Protein AF-A0A7S3PY61-F1 (afdb_monomer_lite)

Structure (mmCIF, N/CA/C/O backbone):
data_AF-A0A7S3PY61-F1
#
_entry.id   AF-A0A7S3PY61-F1
#
loop_
_atom_site.group_PDB
_atom_site.id
_atom_site.type_symbol
_atom_site.label_atom_id
_atom_site.label_alt_id
_atom_site.label_comp_id
_atom_site.label_asym_id
_atom_site.label_entity_id
_atom_site.label_seq_id
_atom_site.pdbx_PDB_ins_code
_atom_site.Cartn_x
_atom_site.Cartn_y
_atom_site.Cartn_z
_atom_site.occupancy
_atom_site.B_iso_or_equiv
_atom_site.auth_seq_id
_atom_site.auth_comp_id
_atom_site.auth_asym_id
_atom_site.auth_atom_id
_atom_site.pdbx_PDB_model_num
ATOM 1 N N . MET A 1 1 ? -20.018 -37.851 21.596 1.00 44.50 1 MET A N 1
ATOM 2 C CA . MET A 1 1 ? -18.734 -37.768 20.863 1.00 44.50 1 MET A CA 1
ATOM 3 C C . MET A 1 1 ? -18.974 -37.485 19.371 1.00 44.50 1 MET A C 1
ATOM 5 O O . MET A 1 1 ? -18.499 -38.230 18.530 1.00 44.50 1 MET A O 1
ATOM 9 N N . LEU A 1 2 ? -19.732 -36.435 19.025 1.00 38.06 2 LEU A N 1
ATOM 10 C CA . LEU A 1 2 ? -20.122 -36.118 17.632 1.00 38.06 2 LEU A CA 1
ATOM 11 C C . LEU A 1 2 ? -20.025 -34.603 17.333 1.00 38.06 2 LEU A C 1
ATOM 13 O O . LEU A 1 2 ? -20.754 -34.082 16.502 1.00 38.06 2 LEU A O 1
ATOM 17 N N . HIS A 1 3 ? -19.159 -33.865 18.039 1.00 41.91 3 HIS A N 1
ATOM 18 C CA . HIS A 1 3 ? -19.048 -32.399 17.907 1.00 41.91 3 HIS A CA 1
ATOM 19 C C . HIS A 1 3 ? -17.668 -31.882 17.470 1.00 41.91 3 HIS A C 1
ATOM 21 O O . HIS A 1 3 ? -17.487 -30.671 17.359 1.00 41.91 3 HIS A O 1
ATOM 27 N N . ASP A 1 4 ? -16.719 -32.771 17.163 1.00 41.72 4 ASP A N 1
ATOM 28 C CA . ASP A 1 4 ? -15.371 -32.376 16.718 1.00 41.72 4 ASP A CA 1
ATOM 29 C C . ASP A 1 4 ? -15.136 -32.542 15.208 1.00 41.72 4 ASP A C 1
ATOM 31 O O . ASP A 1 4 ? -14.215 -31.937 14.660 1.00 41.72 4 ASP A O 1
ATOM 35 N N . SER A 1 5 ? -15.986 -33.294 14.503 1.00 38.06 5 SER A N 1
ATOM 36 C CA . SER A 1 5 ? -15.871 -33.512 13.053 1.00 38.06 5 SER A CA 1
ATOM 37 C C . SER A 1 5 ? -16.263 -32.279 12.228 1.00 38.06 5 SER A C 1
ATOM 39 O O . SER A 1 5 ? -15.580 -31.959 11.255 1.00 38.06 5 SER A O 1
ATOM 41 N N . ASP A 1 6 ? -17.272 -31.520 12.665 1.00 37.47 6 ASP A N 1
ATOM 42 C CA . ASP A 1 6 ? -17.764 -30.351 11.918 1.00 37.47 6 ASP A CA 1
ATOM 43 C C . ASP A 1 6 ? -16.808 -29.149 12.034 1.00 37.47 6 ASP A C 1
ATOM 45 O O . ASP A 1 6 ? -16.573 -28.429 11.063 1.00 37.47 6 ASP A O 1
ATOM 49 N N . LYS A 1 7 ? -16.130 -28.993 13.182 1.00 39.94 7 LYS A N 1
ATOM 50 C CA . LYS A 1 7 ? -15.092 -27.961 13.381 1.00 39.94 7 LYS A CA 1
ATOM 51 C C . LYS A 1 7 ? -13.817 -28.220 12.572 1.00 39.94 7 LYS A C 1
ATOM 53 O O . LYS A 1 7 ? -13.090 -27.277 12.250 1.00 39.94 7 LYS A O 1
ATOM 58 N N . LEU A 1 8 ? -13.527 -29.480 12.241 1.00 34.31 8 LEU A N 1
ATOM 59 C CA . LEU A 1 8 ? -12.403 -29.855 11.379 1.00 34.31 8 LEU A CA 1
ATOM 60 C C . LEU A 1 8 ? -12.714 -29.603 9.898 1.00 34.31 8 LEU A C 1
ATOM 62 O O . LEU A 1 8 ? -11.843 -29.116 9.176 1.00 34.31 8 LEU A O 1
ATOM 66 N N . GLN A 1 9 ? -13.953 -29.833 9.459 1.00 33.47 9 GLN A N 1
ATOM 67 C CA . GLN A 1 9 ? -14.388 -29.512 8.095 1.00 33.47 9 GLN A CA 1
ATOM 68 C C . GLN A 1 9 ? -14.451 -27.999 7.840 1.00 33.47 9 GLN A C 1
ATOM 70 O O . GLN A 1 9 ? -13.983 -27.534 6.799 1.00 33.47 9 GLN A O 1
ATOM 75 N N . GLU A 1 10 ? -14.909 -27.214 8.818 1.00 32.97 10 GLU A N 1
ATOM 76 C CA . GLU A 1 10 ? -14.960 -25.749 8.721 1.00 32.97 10 GLU A CA 1
ATOM 77 C C . GLU A 1 10 ? -13.552 -25.110 8.737 1.00 32.97 10 GLU A C 1
ATOM 79 O O . GLU A 1 10 ? -13.280 -24.141 8.022 1.00 32.97 10 GLU A O 1
ATOM 84 N N . ARG A 1 11 ? -12.598 -25.709 9.473 1.00 34.38 11 ARG A N 1
ATOM 85 C CA . ARG A 1 11 ? -11.166 -25.362 9.378 1.00 34.38 11 ARG A CA 1
ATOM 86 C C . ARG A 1 11 ? -10.560 -25.757 8.032 1.00 34.38 11 ARG A C 1
ATOM 88 O O . ARG A 1 11 ? -9.740 -25.007 7.513 1.00 34.38 11 ARG A O 1
ATOM 95 N N . SER A 1 12 ? -10.978 -26.877 7.446 1.00 28.56 12 SER A N 1
ATOM 96 C CA . SER A 1 12 ? -10.498 -27.332 6.136 1.00 28.56 12 SER A CA 1
ATOM 97 C C . SER A 1 12 ? -10.991 -26.429 4.990 1.00 28.56 12 SER A C 1
ATOM 99 O O . SER A 1 12 ? -10.219 -26.101 4.092 1.00 28.56 12 SER A O 1
ATOM 101 N N . HIS A 1 13 ? -12.217 -25.897 5.073 1.00 28.06 13 HIS A N 1
ATOM 102 C CA . HIS A 1 13 ? -12.730 -24.904 4.113 1.00 28.06 13 HIS A CA 1
ATOM 103 C C . HIS A 1 13 ? -12.098 -23.510 4.284 1.00 28.06 13 HIS A C 1
ATOM 105 O O . HIS A 1 13 ? -11.834 -22.828 3.294 1.00 28.06 13 HIS A O 1
ATOM 111 N N . LYS A 1 14 ? -11.735 -23.105 5.511 1.00 30.03 14 LYS A N 1
ATOM 112 C CA . LYS A 1 14 ? -10.922 -21.890 5.742 1.00 30.03 14 LYS A CA 1
ATOM 113 C C . LYS A 1 14 ? -9.507 -21.973 5.160 1.00 30.03 14 LYS A C 1
ATOM 115 O O . LYS A 1 14 ? -8.891 -20.937 4.929 1.00 30.03 14 LYS A O 1
ATOM 120 N N . ILE A 1 15 ? -8.994 -23.180 4.920 1.00 31.66 15 ILE A N 1
ATOM 121 C CA . ILE A 1 15 ? -7.696 -23.404 4.270 1.00 31.66 15 ILE A CA 1
ATOM 122 C C . ILE A 1 15 ? -7.836 -23.383 2.737 1.00 31.66 15 ILE A C 1
ATOM 124 O O . ILE A 1 15 ? -6.895 -22.991 2.055 1.00 31.66 15 ILE A O 1
ATOM 128 N N . GLN A 1 16 ? -9.015 -23.682 2.182 1.00 26.03 16 GLN A N 1
ATOM 129 C CA . GLN A 1 16 ? -9.246 -23.641 0.731 1.00 26.03 16 GLN A CA 1
ATOM 130 C C . GLN A 1 16 ? -9.430 -22.226 0.158 1.00 26.03 16 GLN A C 1
ATOM 132 O O . GLN A 1 16 ? -9.105 -22.006 -1.002 1.00 26.03 16 GLN A O 1
ATOM 137 N N . LEU A 1 17 ? -9.841 -21.228 0.952 1.00 29.30 17 LEU A N 1
ATOM 138 C CA . LEU A 1 17 ? -9.803 -19.822 0.502 1.00 29.30 17 LEU A CA 1
ATOM 139 C C . LEU A 1 17 ? -8.422 -19.158 0.646 1.00 29.30 17 LEU A C 1
ATOM 141 O O . LEU A 1 17 ? -8.194 -18.102 0.063 1.00 29.30 17 LEU A O 1
ATOM 145 N N . LYS A 1 18 ? -7.474 -19.788 1.355 1.00 29.31 18 LYS A N 1
ATOM 146 C CA . LYS A 1 18 ? -6.068 -19.345 1.412 1.00 29.31 18 LYS A CA 1
ATOM 147 C C . LYS A 1 18 ? -5.257 -19.732 0.167 1.00 29.31 18 LYS A C 1
ATOM 149 O O . LYS A 1 18 ? -4.079 -19.408 0.087 1.00 29.31 18 LYS A O 1
ATOM 154 N N . GLN A 1 19 ? -5.857 -20.419 -0.806 1.00 32.03 19 GLN A N 1
ATOM 155 C CA . GLN A 1 19 ? -5.123 -21.070 -1.896 1.00 32.03 19 GLN A CA 1
ATOM 156 C C . GLN A 1 19 ? -4.744 -20.175 -3.090 1.00 32.03 19 GLN A C 1
ATOM 158 O O . GLN A 1 19 ? -4.171 -20.688 -4.045 1.00 32.03 19 GLN A O 1
ATOM 163 N N . PHE A 1 20 ? -5.004 -18.863 -3.056 1.00 35.22 20 PHE A N 1
ATOM 164 C CA . PHE A 1 20 ? -4.685 -17.972 -4.188 1.00 35.22 20 PHE A CA 1
ATOM 165 C C . PHE A 1 20 ? -3.661 -16.867 -3.906 1.00 35.22 20 PHE A C 1
ATOM 167 O O . PHE A 1 20 ? -3.313 -16.131 -4.829 1.00 35.22 20 PHE A O 1
ATOM 174 N N . ILE A 1 21 ? -3.141 -16.771 -2.679 1.00 37.09 21 ILE A N 1
ATOM 175 C CA . ILE A 1 21 ? -2.046 -15.856 -2.336 1.00 37.09 21 ILE A CA 1
ATOM 176 C C . ILE A 1 21 ? -0.911 -16.710 -1.772 1.00 37.09 21 ILE A C 1
ATOM 178 O O . ILE A 1 21 ? -0.965 -17.159 -0.628 1.00 37.09 21 ILE A O 1
ATOM 182 N N . SER A 1 22 ? 0.091 -16.986 -2.606 1.00 37.19 22 SER A N 1
ATOM 183 C CA . SER A 1 22 ? 1.350 -17.570 -2.147 1.00 37.19 22 SER A CA 1
ATOM 184 C C . SER A 1 22 ? 2.269 -16.433 -1.720 1.00 37.19 22 SER A C 1
ATOM 186 O O . SER A 1 22 ? 2.552 -15.533 -2.510 1.00 37.19 22 SER A O 1
ATOM 188 N N . TYR A 1 23 ? 2.731 -16.478 -0.472 1.00 41.25 23 TYR A N 1
ATOM 189 C CA . TYR A 1 23 ? 3.856 -15.668 -0.024 1.00 41.25 23 TYR A CA 1
ATOM 190 C C . TYR A 1 23 ? 5.126 -16.480 -0.264 1.00 41.25 23 TYR A C 1
ATOM 192 O O . TYR A 1 23 ? 5.394 -17.466 0.424 1.00 41.25 23 TYR A O 1
ATOM 200 N N . SER A 1 24 ? 5.887 -16.081 -1.275 1.00 41.44 24 SER A N 1
ATOM 201 C CA . SER A 1 24 ? 7.140 -16.732 -1.643 1.00 41.44 24 SER A CA 1
ATOM 202 C C . SER A 1 24 ? 8.291 -15.981 -0.981 1.00 41.44 24 SER A C 1
ATOM 204 O O . SER A 1 24 ? 8.691 -14.912 -1.436 1.00 41.44 24 SER A O 1
ATOM 206 N N . PHE A 1 25 ? 8.822 -16.522 0.117 1.00 40.09 25 PHE A N 1
ATOM 207 C CA . PHE A 1 25 ? 10.021 -15.982 0.762 1.00 40.09 25 PHE A CA 1
ATOM 208 C C . PHE A 1 25 ? 11.251 -16.456 -0.015 1.00 40.09 25 PHE A C 1
ATOM 210 O O . PHE A 1 25 ? 11.581 -17.644 -0.018 1.00 40.09 25 PHE A O 1
ATOM 217 N N . GLY A 1 26 ? 11.905 -15.537 -0.724 1.00 31.72 26 GLY A N 1
ATOM 218 C CA . GLY A 1 26 ? 13.097 -15.837 -1.508 1.00 31.72 26 GLY A CA 1
ATOM 219 C C . GLY A 1 26 ? 14.266 -16.262 -0.619 1.00 31.72 26 GLY A C 1
ATOM 220 O O . GLY A 1 26 ? 14.939 -15.426 -0.034 1.00 31.72 26 GLY A O 1
ATOM 221 N N . LEU A 1 27 ? 14.542 -17.564 -0.554 1.00 31.11 27 LEU A N 1
ATOM 222 C CA . LEU A 1 27 ? 15.862 -18.093 -0.212 1.00 31.11 27 LEU A CA 1
ATOM 223 C C . LEU A 1 27 ? 16.425 -18.750 -1.471 1.00 31.11 27 LEU A C 1
ATOM 225 O O . LEU A 1 27 ? 16.213 -19.940 -1.710 1.00 31.11 27 LEU A O 1
ATOM 229 N N . GLN A 1 28 ? 17.142 -17.987 -2.298 1.00 30.98 28 GLN A N 1
ATOM 230 C CA . GLN A 1 28 ? 18.013 -18.600 -3.296 1.00 30.98 28 GLN A CA 1
ATOM 231 C C . GLN A 1 28 ? 19.236 -19.174 -2.571 1.00 30.98 28 GLN A C 1
ATOM 233 O O . GLN A 1 28 ? 20.139 -18.451 -2.162 1.00 30.98 28 GLN A O 1
ATOM 238 N N . LYS A 1 29 ? 19.248 -20.497 -2.377 1.00 33.06 29 LYS A N 1
ATOM 239 C CA . LYS A 1 29 ? 20.472 -21.239 -2.065 1.00 33.06 29 LYS A CA 1
ATOM 240 C C . LYS A 1 29 ? 21.308 -21.331 -3.339 1.00 33.06 29 LYS A C 1
ATOM 242 O O . LYS A 1 29 ? 21.052 -22.199 -4.171 1.00 33.06 29 LYS A O 1
ATOM 247 N N . GLU A 1 30 ? 22.318 -20.482 -3.476 1.00 31.48 30 GLU A N 1
ATOM 248 C CA . GLU A 1 30 ? 23.457 -20.812 -4.331 1.00 31.48 30 GLU A CA 1
ATOM 249 C C . GLU A 1 30 ? 24.325 -21.846 -3.600 1.00 31.48 30 GLU A C 1
ATOM 251 O O . GLU A 1 30 ? 24.910 -21.584 -2.550 1.00 31.48 30 GLU A O 1
ATOM 256 N N . ASN A 1 31 ? 24.351 -23.067 -4.134 1.00 30.56 31 ASN A N 1
ATOM 257 C CA . ASN A 1 31 ? 25.310 -24.094 -3.750 1.00 30.56 31 ASN A CA 1
ATOM 258 C C . ASN A 1 31 ? 26.662 -23.763 -4.388 1.00 30.56 31 ASN A C 1
ATOM 260 O O . ASN A 1 31 ? 26.834 -24.052 -5.568 1.00 30.56 31 ASN A O 1
ATOM 264 N N . THR A 1 32 ? 27.628 -23.280 -3.603 1.00 32.44 32 THR A N 1
ATOM 265 C CA . THR A 1 32 ? 29.037 -23.652 -3.815 1.00 32.44 32 THR A CA 1
ATOM 266 C C . THR A 1 32 ? 29.877 -23.480 -2.545 1.00 32.44 32 THR A C 1
ATOM 268 O O . THR A 1 32 ? 29.953 -22.401 -1.973 1.00 32.44 32 THR A O 1
ATOM 271 N N . ASP A 1 33 ? 30.503 -24.596 -2.174 1.00 29.75 33 ASP A N 1
ATOM 272 C CA . ASP A 1 33 ? 31.695 -24.809 -1.353 1.00 29.75 33 ASP A CA 1
ATOM 273 C C . ASP A 1 33 ? 31.737 -24.520 0.159 1.00 29.75 33 ASP A C 1
ATOM 275 O O . ASP A 1 33 ? 31.484 -23.442 0.689 1.00 29.75 33 ASP A O 1
ATOM 279 N N . MET A 1 34 ? 32.149 -25.587 0.854 1.00 40.03 34 MET A N 1
ATOM 280 C CA . MET A 1 34 ? 32.400 -25.697 2.283 1.00 40.03 34 MET A CA 1
ATOM 281 C C . MET A 1 34 ? 33.454 -24.699 2.765 1.00 40.03 34 MET A C 1
ATOM 283 O O . MET A 1 34 ? 34.643 -24.910 2.555 1.00 40.03 34 MET A O 1
ATOM 287 N N . THR A 1 35 ? 33.040 -23.716 3.562 1.00 34.03 35 THR A N 1
ATOM 288 C CA . THR A 1 35 ? 33.809 -23.262 4.729 1.00 34.03 35 THR A CA 1
ATOM 289 C C . THR A 1 35 ? 32.852 -22.795 5.823 1.00 34.03 35 THR A C 1
ATOM 291 O O . THR A 1 35 ? 31.879 -22.090 5.572 1.00 34.03 35 THR A O 1
ATOM 294 N N . ASN A 1 36 ? 33.115 -23.244 7.052 1.00 42.75 36 ASN A N 1
ATOM 295 C CA . ASN A 1 36 ? 32.415 -22.835 8.264 1.00 42.75 36 ASN A CA 1
ATOM 296 C C . ASN A 1 36 ? 32.469 -21.311 8.423 1.00 42.75 36 ASN A C 1
ATOM 298 O O . ASN A 1 36 ? 33.476 -20.760 8.861 1.00 42.75 36 ASN A O 1
ATOM 302 N N . SER A 1 37 ? 31.354 -20.654 8.141 1.00 32.94 37 SER A N 1
ATOM 303 C CA . SER A 1 37 ? 31.020 -19.351 8.693 1.00 32.94 37 SER A CA 1
ATOM 304 C C . SER A 1 37 ? 29.600 -19.457 9.221 1.00 32.94 37 SER A C 1
ATOM 306 O O . SER A 1 37 ? 28.733 -20.060 8.591 1.00 32.94 37 SER A O 1
ATOM 308 N N . SER A 1 38 ? 29.376 -18.947 10.426 1.00 36.72 38 SER A N 1
ATOM 309 C CA . SER A 1 38 ? 28.060 -18.844 11.041 1.00 36.72 38 SER A CA 1
ATOM 310 C C . SER A 1 38 ? 27.119 -18.084 10.102 1.00 36.72 38 SER A C 1
ATOM 312 O O . SER A 1 38 ? 27.111 -16.852 10.098 1.00 36.72 38 SER A O 1
ATOM 314 N N . ASN A 1 39 ? 26.345 -18.817 9.300 1.00 35.84 39 ASN A N 1
ATOM 315 C CA . ASN A 1 39 ? 25.305 -18.263 8.446 1.00 35.84 39 ASN A CA 1
ATOM 316 C C . ASN A 1 39 ? 24.210 -17.686 9.347 1.00 35.84 39 ASN A C 1
ATOM 318 O O . ASN A 1 39 ? 23.250 -18.368 9.701 1.00 35.84 39 ASN A O 1
ATOM 322 N N . LYS A 1 40 ? 24.358 -16.414 9.732 1.00 38.84 40 LYS A N 1
ATOM 323 C CA . LYS A 1 40 ? 23.204 -15.575 10.044 1.00 38.84 40 LYS A CA 1
ATOM 324 C C . LYS A 1 40 ? 22.344 -15.591 8.786 1.00 38.84 40 LYS A C 1
ATOM 326 O O . LYS A 1 40 ? 22.743 -15.024 7.774 1.00 38.84 40 LYS A O 1
ATOM 331 N N . SER A 1 41 ? 21.213 -16.289 8.830 1.00 43.44 41 SER A N 1
ATOM 332 C CA . SER A 1 41 ? 20.184 -16.147 7.807 1.00 43.44 41 SER A CA 1
ATOM 333 C C . SER A 1 41 ? 19.832 -14.665 7.734 1.00 43.44 41 SER A C 1
ATOM 335 O O . SER A 1 41 ? 19.329 -14.110 8.712 1.00 43.44 41 SER A O 1
ATOM 337 N N . VAL A 1 42 ? 20.172 -14.012 6.625 1.00 55.88 42 VAL A N 1
ATOM 338 C CA . VAL A 1 42 ? 19.708 -12.653 6.355 1.00 55.88 42 VAL A CA 1
ATOM 339 C C . VAL A 1 42 ? 18.197 -12.766 6.202 1.00 55.88 42 VAL A C 1
ATOM 341 O O . VAL A 1 42 ? 17.710 -13.469 5.318 1.00 55.88 42 VAL A O 1
ATOM 344 N N . GLU A 1 43 ? 17.464 -12.195 7.151 1.00 61.25 43 GLU A N 1
ATOM 345 C CA . GLU A 1 43 ? 16.007 -12.185 7.096 1.00 61.25 43 GLU A CA 1
ATOM 346 C C . GLU A 1 43 ? 15.568 -11.255 5.962 1.00 61.25 43 GLU A C 1
ATOM 348 O O . GLU A 1 43 ? 16.126 -10.166 5.833 1.00 61.25 43 GLU A O 1
ATOM 353 N N . PRO A 1 44 ? 14.598 -11.668 5.136 1.00 69.50 44 PRO A N 1
ATOM 354 C CA . PRO A 1 44 ? 14.148 -10.860 4.013 1.00 69.50 44 PRO A CA 1
ATOM 355 C C . PRO A 1 44 ? 13.469 -9.568 4.493 1.00 69.50 44 PRO A C 1
ATOM 357 O O . PRO A 1 44 ? 12.740 -9.563 5.488 1.00 69.50 44 PRO A O 1
ATOM 360 N N . GLU A 1 45 ? 13.690 -8.482 3.753 1.00 85.19 45 GLU A N 1
ATOM 361 C CA . GLU A 1 45 ? 13.168 -7.132 4.044 1.00 85.19 45 GLU A CA 1
ATOM 362 C C . GLU A 1 45 ? 11.979 -6.754 3.137 1.00 85.19 45 GLU A C 1
ATOM 364 O O . GLU A 1 45 ? 11.273 -5.776 3.374 1.00 85.19 45 GLU A O 1
ATOM 369 N N . ILE A 1 46 ? 11.730 -7.544 2.087 1.00 90.12 46 ILE A N 1
ATOM 370 C CA . ILE A 1 46 ? 10.734 -7.251 1.053 1.00 90.12 46 ILE A CA 1
ATOM 371 C C . ILE A 1 46 ? 9.736 -8.400 0.969 1.00 90.12 46 ILE A C 1
ATOM 373 O O . ILE A 1 46 ? 10.082 -9.531 0.619 1.00 90.12 46 ILE A O 1
ATOM 377 N N . ALA A 1 47 ? 8.473 -8.101 1.257 1.00 90.62 47 ALA A N 1
ATOM 378 C CA . ALA A 1 47 ? 7.378 -9.026 1.037 1.00 90.62 47 ALA A CA 1
ATOM 379 C C . ALA A 1 47 ? 7.074 -9.131 -0.462 1.00 90.62 47 ALA A C 1
ATOM 381 O O . ALA A 1 47 ? 6.975 -8.138 -1.182 1.00 90.62 47 ALA A O 1
ATOM 382 N N . VAL A 1 48 ? 6.907 -10.364 -0.926 1.00 91.69 48 VAL A N 1
ATOM 383 C CA . VAL A 1 48 ? 6.595 -10.686 -2.314 1.00 91.69 48 VAL A CA 1
ATOM 384 C C . VAL A 1 48 ? 5.191 -11.266 -2.375 1.00 91.69 48 VAL A C 1
ATOM 386 O O . VAL A 1 48 ? 4.910 -12.286 -1.745 1.00 91.69 48 VAL A O 1
ATOM 389 N N . ILE A 1 49 ? 4.330 -10.625 -3.160 1.00 91.25 49 ILE A N 1
ATOM 390 C CA . ILE A 1 49 ? 2.976 -11.089 -3.442 1.00 91.25 49 ILE A CA 1
ATOM 391 C C . ILE A 1 49 ? 2.935 -11.580 -4.888 1.00 91.25 49 ILE A C 1
ATOM 393 O O . ILE A 1 49 ? 3.202 -10.828 -5.832 1.00 91.25 49 ILE A O 1
ATOM 397 N N . GLU A 1 50 ? 2.606 -12.860 -5.039 1.00 89.50 50 GLU A N 1
ATOM 398 C CA . GLU A 1 50 ? 2.425 -13.536 -6.321 1.00 89.50 50 GLU A CA 1
ATOM 399 C C . GLU A 1 50 ? 0.942 -13.815 -6.561 1.00 89.50 50 GLU A C 1
ATOM 401 O O . GLU A 1 50 ? 0.189 -14.139 -5.638 1.00 89.50 50 GLU A O 1
ATOM 406 N N . PHE A 1 51 ? 0.516 -13.691 -7.817 1.00 86.00 51 PHE A N 1
ATOM 407 C CA . PHE A 1 51 ? -0.896 -13.731 -8.178 1.00 86.00 51 PHE A CA 1
ATOM 408 C C . PHE A 1 51 ? -1.201 -14.944 -9.047 1.00 86.00 51 PHE A C 1
ATOM 410 O O . PHE A 1 51 ? -0.709 -15.054 -10.166 1.00 86.00 51 PHE A O 1
ATOM 417 N N . GLY A 1 52 ? -2.076 -15.833 -8.570 1.00 83.25 52 GLY A N 1
ATOM 418 C CA . GLY A 1 52 ? -2.444 -17.036 -9.325 1.00 83.25 52 GLY A CA 1
ATOM 419 C C . GLY A 1 52 ? -3.111 -16.739 -10.676 1.00 83.25 52 GLY A C 1
ATOM 420 O O . GLY A 1 52 ? -2.814 -17.401 -11.664 1.00 83.25 52 GLY A O 1
ATOM 421 N N . LEU A 1 53 ? -3.983 -15.723 -10.738 1.00 81.69 53 LEU A N 1
ATOM 422 C CA . LEU A 1 53 ? -4.683 -15.324 -11.972 1.00 81.69 53 LEU A CA 1
ATOM 423 C C . LEU A 1 53 ? -3.839 -14.436 -12.897 1.00 81.69 53 LEU A C 1
ATOM 425 O O . LEU A 1 53 ? -4.131 -14.331 -14.084 1.00 81.69 53 LEU A O 1
ATOM 429 N N . PHE A 1 54 ? -2.794 -13.811 -12.359 1.00 84.81 54 PHE A N 1
ATOM 430 C CA . PHE A 1 54 ? -1.914 -12.891 -13.073 1.00 84.81 54 PHE A CA 1
ATOM 431 C C . PHE A 1 54 ? -0.462 -13.318 -12.849 1.00 84.81 54 PHE A C 1
ATOM 433 O O . PHE A 1 54 ? 0.341 -12.567 -12.309 1.00 84.81 54 PHE A O 1
ATOM 440 N N . SER A 1 55 ? -0.123 -14.547 -13.244 1.00 83.50 55 SER A N 1
ATOM 441 C CA . SER A 1 55 ? 1.157 -15.190 -12.903 1.00 83.50 55 SER A CA 1
ATOM 442 C C . SER A 1 55 ? 2.397 -14.489 -13.466 1.00 83.50 55 SER A C 1
ATOM 444 O O . SER A 1 55 ? 3.507 -14.733 -13.004 1.00 83.50 55 SER A O 1
ATOM 446 N N . SER A 1 56 ? 2.231 -13.628 -14.474 1.00 83.81 56 SER A N 1
ATOM 447 C CA . SER A 1 56 ? 3.301 -12.781 -15.009 1.00 83.81 56 SER A CA 1
ATOM 448 C C . SER A 1 56 ? 3.541 -11.516 -14.182 1.00 83.81 56 SER A C 1
ATOM 450 O O . SER A 1 56 ? 4.450 -10.756 -14.503 1.00 83.81 56 SER A O 1
ATOM 452 N N . LYS A 1 57 ? 2.693 -11.244 -13.185 1.00 85.62 57 LYS A N 1
ATOM 453 C CA . LYS A 1 57 ? 2.755 -10.064 -12.330 1.00 85.62 57 LYS A CA 1
ATOM 454 C C . LYS A 1 57 ? 3.290 -10.440 -10.962 1.00 85.62 57 LYS A C 1
ATOM 456 O O . LYS A 1 57 ? 2.947 -11.476 -10.394 1.00 85.62 57 LYS A O 1
ATOM 461 N N . LYS A 1 58 ? 4.108 -9.547 -10.418 1.00 90.38 58 LYS A N 1
ATOM 462 C CA . LYS A 1 58 ? 4.664 -9.660 -9.072 1.00 90.38 58 LYS A CA 1
ATOM 463 C C . LYS A 1 58 ? 4.597 -8.301 -8.400 1.00 90.38 58 LYS A C 1
ATOM 465 O O . LYS A 1 58 ? 4.922 -7.294 -9.029 1.00 90.38 58 LYS A O 1
ATOM 470 N N . LEU A 1 59 ? 4.196 -8.285 -7.134 1.00 93.50 59 LEU A N 1
ATOM 471 C CA . LEU A 1 59 ? 4.200 -7.086 -6.306 1.00 93.50 59 LEU A CA 1
ATOM 472 C C . LEU A 1 59 ? 5.221 -7.250 -5.179 1.00 93.50 59 LEU A C 1
ATOM 474 O O . LEU A 1 59 ? 5.133 -8.179 -4.379 1.00 93.50 59 LEU A O 1
ATOM 478 N N . LEU A 1 60 ? 6.189 -6.340 -5.135 1.00 93.62 60 LEU A N 1
ATOM 479 C CA . LEU A 1 60 ? 7.120 -6.170 -4.026 1.00 93.62 60 LEU A CA 1
ATOM 480 C C . LEU A 1 60 ? 6.555 -5.110 -3.078 1.00 93.62 60 LEU A C 1
ATOM 482 O O . LEU A 1 60 ? 6.117 -4.044 -3.522 1.00 93.62 60 LEU A O 1
ATOM 486 N N . VAL A 1 61 ? 6.565 -5.417 -1.784 1.00 94.94 61 VAL A N 1
ATOM 487 C CA . VAL A 1 61 ? 6.077 -4.553 -0.708 1.00 94.94 61 VAL A CA 1
ATOM 488 C C . VAL A 1 61 ? 7.151 -4.446 0.364 1.00 94.94 61 VAL A C 1
ATOM 490 O O . VAL A 1 61 ? 7.627 -5.460 0.869 1.00 94.94 61 VAL A O 1
ATOM 493 N N . SER A 1 62 ? 7.503 -3.227 0.748 1.00 94.56 62 SER A N 1
ATOM 494 C CA . SER A 1 62 ? 8.417 -2.947 1.860 1.00 94.56 62 SER A CA 1
ATOM 495 C C . SER A 1 62 ? 7.826 -1.899 2.794 1.00 94.56 62 SER A C 1
ATOM 497 O O . SER A 1 62 ? 7.021 -1.059 2.383 1.00 94.56 62 SER A O 1
ATOM 499 N N . LEU A 1 63 ? 8.189 -1.993 4.074 1.00 93.56 63 LEU A N 1
ATOM 500 C CA . LEU A 1 63 ? 7.741 -1.099 5.137 1.00 93.56 63 LEU A CA 1
ATOM 501 C C . LEU A 1 63 ? 8.892 -0.165 5.493 1.00 93.56 63 LEU A C 1
ATOM 503 O O . LEU A 1 63 ? 10.011 -0.628 5.692 1.00 93.56 63 LEU A O 1
ATOM 507 N N . HIS A 1 64 ? 8.614 1.128 5.604 1.00 90.75 64 HIS A N 1
ATOM 508 C CA . HIS A 1 64 ? 9.616 2.132 5.945 1.00 90.75 64 HIS A CA 1
ATOM 509 C C . HIS A 1 64 ? 9.111 3.035 7.054 1.00 90.75 64 HIS A C 1
ATOM 511 O O . HIS A 1 64 ? 7.933 3.400 7.078 1.00 90.75 64 HIS A O 1
ATOM 517 N N . LYS A 1 65 ? 10.023 3.446 7.930 1.00 86.06 65 LYS A N 1
ATOM 518 C CA . LYS A 1 65 ? 9.764 4.425 8.983 1.00 86.06 65 LYS A CA 1
ATOM 519 C C . LYS A 1 65 ? 10.471 5.730 8.649 1.00 86.06 65 LYS A C 1
ATOM 521 O O . LYS A 1 65 ? 11.682 5.746 8.443 1.00 86.06 65 LYS A O 1
ATOM 526 N N . LEU A 1 66 ? 9.712 6.812 8.564 1.00 77.06 66 LEU A N 1
ATOM 527 C CA . LEU A 1 66 ? 10.190 8.162 8.297 1.00 77.06 66 LEU A CA 1
ATOM 528 C C . LEU A 1 66 ? 10.324 8.917 9.617 1.00 77.06 66 LEU A C 1
ATOM 530 O O . LEU A 1 66 ? 9.371 8.948 10.401 1.00 77.06 66 LEU A O 1
ATOM 534 N N . LYS A 1 67 ? 11.475 9.556 9.849 1.00 68.06 67 LYS A N 1
ATOM 535 C CA . LYS A 1 67 ? 11.672 10.416 11.019 1.00 68.06 67 LYS A CA 1
ATOM 536 C C . LYS A 1 67 ? 11.515 11.883 10.633 1.00 68.06 67 LYS A C 1
ATOM 538 O O . LYS A 1 67 ? 12.210 12.353 9.732 1.00 68.06 67 LYS A O 1
ATOM 543 N N . PRO A 1 68 ? 10.666 12.655 11.329 1.00 55.69 68 PRO A N 1
ATOM 544 C CA . PRO A 1 68 ? 10.696 14.101 11.187 1.00 55.69 68 PRO A CA 1
ATOM 545 C C . PRO A 1 68 ? 12.017 14.631 11.775 1.00 55.69 68 PRO A C 1
ATOM 547 O O . PRO A 1 68 ? 12.227 14.593 12.982 1.00 55.69 68 PRO A O 1
ATOM 550 N N . SER A 1 69 ? 12.938 15.108 10.928 1.00 48.59 69 SER A N 1
ATOM 551 C CA . SER A 1 69 ? 14.195 15.732 11.372 1.00 48.59 69 SER A CA 1
ATOM 552 C C . SER A 1 69 ? 14.235 17.226 11.020 1.00 48.59 69 SER A C 1
ATOM 554 O O . SER A 1 69 ? 14.042 17.577 9.854 1.00 48.59 69 SER A O 1
ATOM 556 N N . PRO A 1 70 ? 14.534 18.126 11.979 1.00 46.19 70 PRO A N 1
ATOM 557 C CA . PRO A 1 70 ? 14.604 19.568 11.732 1.00 46.19 70 PRO A CA 1
ATOM 558 C C . PRO A 1 70 ? 15.872 20.021 10.983 1.00 46.19 70 PRO A C 1
ATOM 560 O O . PRO A 1 70 ? 15.920 21.154 10.510 1.00 46.19 70 PRO A O 1
ATOM 563 N N . THR A 1 71 ? 16.907 19.181 10.864 1.00 38.78 71 THR A N 1
ATOM 564 C CA . THR A 1 71 ? 18.230 19.578 10.327 1.00 38.78 71 THR A CA 1
ATOM 565 C C . THR A 1 71 ? 18.662 18.838 9.065 1.00 38.78 71 THR A C 1
ATOM 567 O O . THR A 1 71 ? 19.700 19.169 8.493 1.00 38.78 71 THR A O 1
ATOM 570 N N . SER A 1 72 ? 17.863 17.890 8.575 1.00 40.25 72 SER A N 1
ATOM 571 C CA . SER A 1 72 ? 18.122 17.203 7.314 1.00 40.25 72 SER A CA 1
ATOM 572 C C . SER A 1 72 ? 16.964 17.411 6.344 1.00 40.25 72 SER A C 1
ATOM 574 O O . SER A 1 72 ? 15.873 16.884 6.536 1.00 40.25 72 SER A O 1
ATOM 576 N N . LEU A 1 73 ? 17.216 18.108 5.234 1.00 39.28 73 LEU A N 1
ATOM 577 C CA . LEU A 1 73 ? 16.312 18.143 4.076 1.00 39.28 73 LEU A CA 1
ATOM 578 C C . LEU A 1 73 ? 16.082 16.749 3.429 1.00 39.28 73 LEU A C 1
ATOM 580 O O . LEU A 1 73 ? 15.400 16.663 2.404 1.00 39.28 73 LEU A O 1
ATOM 584 N N . SER A 1 74 ? 16.634 15.654 3.975 1.00 42.00 74 SER A N 1
ATOM 585 C CA . SER A 1 74 ? 16.527 14.313 3.386 1.00 42.00 74 SER A CA 1
ATOM 586 C C . SER A 1 74 ? 15.184 13.612 3.599 1.00 42.00 74 SER A C 1
ATOM 588 O O . SER A 1 74 ? 14.872 12.759 2.776 1.00 42.00 74 SER A O 1
ATOM 590 N N . GLU A 1 75 ? 14.377 13.972 4.604 1.00 52.53 75 GLU A N 1
ATOM 591 C CA . GLU A 1 75 ? 13.190 13.180 4.999 1.00 52.53 75 GLU A CA 1
ATOM 592 C C . GLU A 1 75 ? 11.910 14.023 5.160 1.00 52.53 75 GLU A C 1
ATOM 594 O O . GLU A 1 75 ? 11.070 13.778 6.022 1.00 52.53 75 GLU A O 1
ATOM 599 N N . ASN A 1 76 ? 11.721 15.035 4.308 1.00 55.81 76 ASN A N 1
ATOM 600 C CA . ASN A 1 76 ? 10.406 15.660 4.164 1.00 55.81 76 ASN A CA 1
ATOM 601 C C . ASN A 1 76 ? 9.522 14.749 3.282 1.00 55.81 76 ASN A C 1
ATOM 603 O O . ASN A 1 76 ? 9.920 14.447 2.158 1.00 55.81 76 ASN A O 1
ATOM 607 N N . PRO A 1 77 ? 8.306 14.364 3.703 1.00 57.22 77 PRO A N 1
ATOM 608 C CA . PRO A 1 77 ? 7.330 13.662 2.856 1.00 57.22 77 PRO A CA 1
ATOM 609 C C . PRO A 1 77 ? 7.180 14.259 1.456 1.00 57.22 77 PRO A C 1
ATOM 611 O O . PRO A 1 77 ? 7.091 13.544 0.463 1.00 57.22 77 PRO A O 1
ATOM 614 N N . HIS A 1 78 ? 7.226 15.589 1.365 1.00 60.00 78 HIS A N 1
ATOM 615 C CA . HIS A 1 78 ? 7.153 16.317 0.107 1.00 60.00 78 HIS A CA 1
ATOM 616 C C . HIS A 1 78 ? 8.371 16.060 -0.781 1.00 60.00 78 HIS A C 1
ATOM 618 O O . HIS A 1 78 ? 8.213 15.969 -1.994 1.00 60.00 78 HIS A O 1
ATOM 624 N N . SER A 1 79 ? 9.574 15.923 -0.209 1.00 61.19 79 SER A N 1
ATOM 625 C CA . SER A 1 79 ? 10.780 15.634 -0.987 1.00 61.19 79 SER A CA 1
ATOM 626 C C . SER A 1 79 ? 10.806 14.183 -1.461 1.00 61.19 79 SER A C 1
ATOM 628 O O . SER A 1 79 ? 11.214 13.945 -2.593 1.00 61.19 79 SER A O 1
ATOM 630 N N . VAL A 1 80 ? 10.305 13.231 -0.666 1.00 64.62 80 VAL A N 1
ATOM 631 C CA . VAL A 1 80 ? 10.138 11.826 -1.082 1.00 64.62 80 VAL A CA 1
ATOM 632 C C . VAL A 1 80 ? 9.180 11.727 -2.271 1.00 64.62 80 VAL A C 1
ATOM 634 O O . VAL A 1 80 ? 9.502 11.107 -3.283 1.00 64.62 80 VAL A O 1
ATOM 637 N N . VAL A 1 81 ? 8.030 12.399 -2.187 1.00 65.06 81 VAL A N 1
ATOM 638 C CA . VAL A 1 81 ? 7.019 12.408 -3.255 1.00 65.06 81 VAL A CA 1
ATOM 639 C C . VAL A 1 81 ? 7.539 13.116 -4.505 1.00 65.06 81 VAL A C 1
ATOM 641 O O . VAL A 1 81 ? 7.448 12.567 -5.595 1.00 65.06 81 VAL A O 1
ATOM 644 N N . GLN A 1 82 ? 8.175 14.282 -4.362 1.00 65.19 82 GLN A N 1
ATOM 645 C CA . GLN A 1 82 ? 8.790 14.982 -5.496 1.00 65.19 82 GLN A CA 1
ATOM 646 C C . GLN A 1 82 ? 9.894 14.152 -6.157 1.00 65.19 82 GLN A C 1
ATOM 648 O O . GLN A 1 82 ? 10.014 14.149 -7.378 1.00 65.19 82 GLN A O 1
ATOM 653 N N . LYS A 1 83 ? 10.706 13.431 -5.377 1.00 64.62 83 LYS A N 1
ATOM 654 C CA . LYS A 1 83 ? 11.725 12.529 -5.927 1.00 64.62 83 LYS A CA 1
ATOM 655 C C . LYS A 1 83 ? 11.094 11.353 -6.666 1.00 64.62 83 LYS A C 1
ATOM 657 O O . LYS A 1 83 ? 11.619 10.979 -7.710 1.00 64.62 83 LYS A O 1
ATOM 662 N N . LEU A 1 84 ? 9.981 10.809 -6.166 1.00 68.94 84 LEU A N 1
ATOM 663 C CA . LEU A 1 84 ? 9.208 9.771 -6.852 1.00 68.94 84 LEU A CA 1
ATOM 664 C C . LEU A 1 84 ? 8.650 10.285 -8.192 1.00 68.94 84 LEU A C 1
ATOM 666 O O . LEU A 1 84 ? 8.754 9.587 -9.202 1.00 68.94 84 LEU A O 1
ATOM 670 N N . ASP A 1 85 ? 8.143 11.521 -8.217 1.00 65.75 85 ASP A N 1
ATOM 671 C CA . ASP A 1 85 ? 7.636 12.190 -9.424 1.00 65.75 85 ASP A CA 1
ATOM 672 C C . ASP A 1 85 ? 8.753 12.487 -10.446 1.00 65.75 85 ASP A C 1
ATOM 674 O O . ASP A 1 85 ? 8.529 12.447 -11.655 1.00 65.75 85 ASP A O 1
ATOM 678 N N . CYS A 1 86 ? 9.979 12.736 -9.973 1.00 57.44 86 CYS A N 1
ATOM 679 C CA . CYS A 1 86 ? 11.164 12.979 -10.802 1.00 57.44 86 CYS A CA 1
ATOM 680 C C . CYS A 1 86 ? 11.803 11.704 -11.382 1.00 57.44 86 CYS A C 1
ATOM 682 O O . CYS A 1 86 ? 12.754 11.801 -12.165 1.00 57.44 86 CYS A O 1
ATOM 684 N N . LEU A 1 87 ? 11.333 10.506 -11.014 1.00 58.03 87 LEU A N 1
ATOM 685 C CA . LEU A 1 87 ? 11.841 9.276 -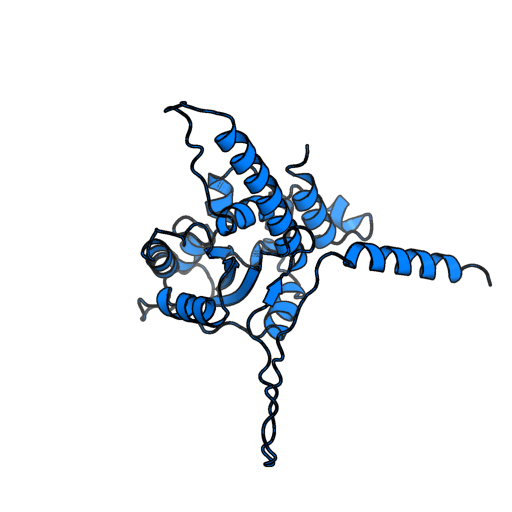11.614 1.00 58.03 87 LEU A CA 1
ATOM 686 C C . LEU A 1 87 ? 11.396 9.175 -13.090 1.00 58.03 87 LEU A C 1
ATOM 688 O O . LEU A 1 87 ? 10.255 9.516 -13.395 1.00 58.03 87 LEU A O 1
ATOM 692 N N . PRO A 1 88 ? 12.244 8.669 -14.015 1.00 54.22 88 PRO A N 1
ATOM 693 C CA . PRO A 1 88 ? 11.941 8.645 -15.447 1.00 54.22 88 PRO A CA 1
ATOM 694 C C . PRO A 1 88 ? 10.542 8.085 -15.754 1.00 54.22 88 PRO A C 1
ATOM 696 O O . PRO A 1 88 ? 10.208 6.959 -15.380 1.00 54.22 88 PRO A O 1
ATOM 699 N N . SER A 1 89 ? 9.731 8.901 -16.432 1.00 51.38 89 SER A N 1
ATOM 700 C CA . SER A 1 89 ? 8.275 8.767 -16.590 1.00 51.38 89 SER A CA 1
ATOM 701 C C . SER A 1 89 ? 7.821 7.590 -17.451 1.00 51.38 89 SER A C 1
ATOM 703 O O . SER A 1 89 ? 6.636 7.263 -17.466 1.00 51.38 89 SER A O 1
ATOM 705 N N . ASN A 1 90 ? 8.745 6.926 -18.141 1.00 46.84 90 ASN A N 1
ATOM 706 C CA . ASN A 1 90 ? 8.395 6.016 -19.225 1.00 46.84 90 ASN A CA 1
ATOM 707 C C . ASN A 1 90 ? 7.707 4.725 -18.737 1.00 46.84 90 ASN A C 1
ATOM 709 O O . ASN A 1 90 ? 7.009 4.107 -19.529 1.00 46.84 90 ASN A O 1
ATOM 713 N N . GLU A 1 91 ? 7.824 4.349 -17.452 1.00 50.56 91 GLU A N 1
ATOM 714 C CA . GLU A 1 91 ? 7.152 3.157 -16.884 1.00 50.56 91 GLU A CA 1
ATOM 715 C C . GLU A 1 91 ? 6.805 3.248 -15.374 1.00 50.56 91 GLU A C 1
ATOM 717 O O . GLU A 1 91 ? 6.240 2.319 -14.799 1.00 50.56 91 GLU A O 1
ATOM 722 N N . LYS A 1 92 ? 7.141 4.342 -14.670 1.00 51.88 92 LYS A N 1
ATOM 723 C CA . LYS A 1 92 ? 7.294 4.297 -13.197 1.00 51.88 92 LYS A CA 1
ATOM 724 C C . LYS A 1 92 ? 6.068 4.669 -12.375 1.00 51.88 92 LYS A C 1
ATOM 726 O O . LYS A 1 92 ? 5.751 3.955 -11.429 1.00 51.88 92 LYS A O 1
ATOM 731 N N . HIS A 1 93 ? 5.309 5.695 -12.765 1.00 51.53 93 HIS A N 1
ATOM 732 C CA . HIS A 1 93 ? 3.999 5.963 -12.142 1.00 51.53 93 HIS A CA 1
ATOM 733 C C . HIS A 1 93 ? 3.009 4.826 -12.428 1.00 51.53 93 HIS A C 1
ATOM 735 O O . HIS A 1 93 ? 1.955 4.738 -11.798 1.00 51.53 93 HIS A O 1
ATOM 741 N N . GLN A 1 94 ? 3.368 3.942 -13.373 1.00 61.25 94 GLN A N 1
ATOM 742 C CA . GLN A 1 94 ? 2.645 2.712 -13.611 1.00 61.25 94 GLN A CA 1
ATOM 743 C C . GLN A 1 94 ? 2.894 1.635 -12.549 1.00 61.25 94 GLN A C 1
ATOM 745 O O . GLN A 1 94 ? 1.991 0.871 -12.210 1.00 61.25 94 GLN A O 1
ATOM 750 N N . ARG A 1 95 ? 4.113 1.592 -12.013 1.00 79.38 95 ARG A N 1
ATOM 751 C CA . ARG A 1 95 ? 4.645 0.433 -11.297 1.00 79.38 95 ARG A CA 1
ATOM 752 C C . ARG A 1 95 ? 4.957 0.702 -9.834 1.00 79.38 95 ARG A C 1
ATOM 754 O O . ARG A 1 95 ? 5.031 -0.262 -9.089 1.00 79.38 95 ARG A O 1
ATOM 761 N N . ILE A 1 96 ? 5.100 1.957 -9.407 1.00 87.38 96 ILE A N 1
ATOM 762 C CA . ILE A 1 96 ? 5.512 2.299 -8.041 1.00 87.38 96 ILE A CA 1
ATOM 763 C C . ILE A 1 96 ? 4.493 3.228 -7.373 1.00 87.38 96 ILE A C 1
ATOM 765 O O . ILE A 1 96 ? 3.982 4.151 -8.006 1.00 87.38 96 ILE A O 1
ATOM 769 N N . SER A 1 97 ? 4.186 2.992 -6.094 1.00 87.88 97 SER A N 1
ATOM 770 C CA . SER A 1 97 ? 3.356 3.895 -5.288 1.00 87.88 97 SER A CA 1
ATOM 771 C C . SER A 1 97 ? 3.711 3.819 -3.805 1.00 87.88 97 SER A C 1
ATOM 773 O O . SER A 1 97 ? 4.156 2.776 -3.328 1.00 87.88 97 SER A O 1
ATOM 775 N N . LEU A 1 98 ? 3.500 4.923 -3.088 1.00 88.62 98 LEU A N 1
ATOM 776 C CA . LEU A 1 98 ? 3.663 5.011 -1.640 1.00 88.62 98 LEU A CA 1
ATOM 777 C C . LEU A 1 98 ? 2.296 5.086 -0.965 1.00 88.62 98 LEU A C 1
ATOM 779 O O . LEU A 1 98 ? 1.412 5.828 -1.406 1.00 88.62 98 LEU A O 1
ATOM 783 N N . VAL A 1 99 ? 2.136 4.334 0.117 1.00 90.06 99 VAL A N 1
ATOM 784 C CA . VAL A 1 99 ? 0.868 4.204 0.840 1.00 90.06 99 VAL A CA 1
ATOM 785 C C . VAL A 1 99 ? 1.081 4.473 2.320 1.00 90.06 99 VAL A C 1
ATOM 787 O O . VAL A 1 99 ? 2.060 4.013 2.904 1.00 90.06 99 VAL A O 1
ATOM 790 N N . ASP A 1 100 ? 0.140 5.185 2.932 1.00 88.81 100 ASP A N 1
ATOM 791 C CA . ASP A 1 100 ? 0.039 5.310 4.383 1.00 88.81 100 ASP A CA 1
ATOM 792 C C . ASP A 1 100 ? -0.208 3.925 5.008 1.00 88.81 100 ASP A C 1
ATOM 794 O O . ASP A 1 100 ? -1.271 3.321 4.820 1.00 88.81 100 ASP A O 1
ATOM 798 N N . ALA A 1 101 ? 0.763 3.414 5.771 1.00 91.50 101 ALA A N 1
ATOM 799 C CA . ALA A 1 101 ? 0.674 2.074 6.347 1.00 91.50 101 ALA A CA 1
ATOM 800 C C . ALA A 1 101 ? -0.444 1.956 7.404 1.00 91.50 101 ALA A C 1
ATOM 802 O O . ALA A 1 101 ? -1.018 0.878 7.571 1.00 91.50 101 ALA A O 1
ATOM 803 N N . SER A 1 102 ? -0.838 3.061 8.053 1.00 88.62 102 SER A N 1
ATOM 804 C CA . SER A 1 102 ? -1.942 3.091 9.028 1.00 88.62 102 SER A CA 1
ATOM 805 C C . SER A 1 102 ? -3.319 2.886 8.383 1.00 88.62 102 SER A C 1
ATOM 807 O O . SER A 1 102 ? -4.305 2.562 9.049 1.00 88.62 102 SER A O 1
ATOM 809 N N . ARG A 1 103 ? -3.409 3.042 7.057 1.00 91.94 103 ARG A N 1
ATOM 810 C CA . ARG A 1 103 ? -4.633 2.808 6.274 1.00 91.94 103 ARG A CA 1
ATOM 811 C C . ARG A 1 103 ? -4.778 1.381 5.781 1.00 91.94 103 ARG A C 1
ATOM 813 O O . ARG A 1 103 ? -5.842 1.002 5.289 1.00 91.94 103 ARG A O 1
ATOM 820 N N . ILE A 1 104 ? -3.725 0.590 5.927 1.00 94.50 104 ILE A N 1
ATOM 821 C CA . ILE A 1 104 ? -3.662 -0.789 5.476 1.00 94.50 104 ILE A CA 1
ATOM 822 C C . ILE A 1 104 ? -3.784 -1.703 6.687 1.00 94.50 104 ILE A C 1
ATOM 824 O O . ILE A 1 104 ? -3.069 -1.564 7.682 1.00 94.50 104 ILE A O 1
ATOM 828 N N . ILE A 1 105 ? -4.740 -2.631 6.616 1.00 92.31 105 ILE A N 1
ATOM 829 C CA . ILE A 1 105 ? -5.087 -3.474 7.765 1.00 92.31 105 ILE A CA 1
ATOM 830 C C . ILE A 1 105 ? -4.207 -4.724 7.861 1.00 92.31 105 ILE A C 1
ATOM 832 O O . ILE A 1 105 ? -3.922 -5.172 8.965 1.00 92.31 105 ILE A O 1
ATOM 836 N N . SER A 1 106 ? -3.732 -5.231 6.723 1.00 93.62 106 SER A N 1
ATOM 837 C CA . SER A 1 106 ? -2.845 -6.392 6.621 1.00 93.62 106 SER A CA 1
ATOM 838 C C . SER A 1 106 ? -2.275 -6.517 5.203 1.00 93.62 106 SER A C 1
ATOM 840 O O . SER A 1 106 ? -2.687 -5.792 4.294 1.00 93.62 106 SER A O 1
ATOM 842 N N . LEU A 1 107 ? -1.349 -7.454 4.983 1.00 92.06 107 LEU A N 1
ATOM 843 C CA . LEU A 1 107 ? -0.869 -7.782 3.632 1.00 92.06 107 LEU A CA 1
ATOM 844 C C . LEU A 1 107 ? -1.974 -8.374 2.744 1.00 92.06 107 LEU A C 1
ATOM 846 O O . LEU A 1 107 ? -2.009 -8.085 1.547 1.00 92.06 107 LEU A O 1
ATOM 850 N N . ASP A 1 108 ? -2.932 -9.102 3.326 1.00 92.75 108 ASP A N 1
ATOM 851 C CA . ASP A 1 108 ? -4.088 -9.633 2.595 1.00 92.75 108 ASP A CA 1
ATOM 852 C C . ASP A 1 108 ? -4.960 -8.500 2.020 1.00 92.75 108 ASP A C 1
ATOM 8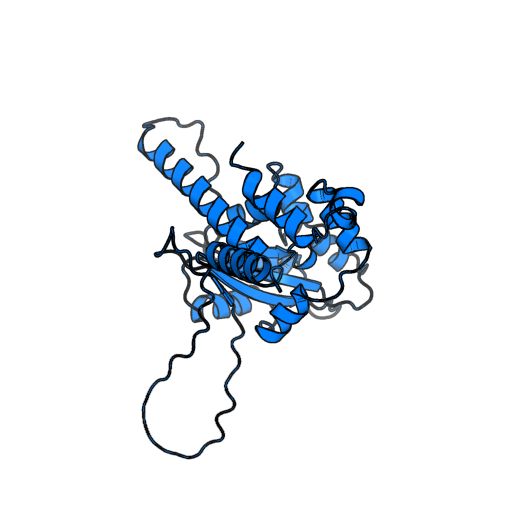54 O O . ASP A 1 108 ? -5.484 -8.619 0.911 1.00 92.75 108 ASP A O 1
ATOM 858 N N . HIS A 1 109 ? -5.054 -7.358 2.715 1.00 94.56 109 HIS A N 1
ATOM 859 C CA . HIS A 1 109 ? -5.698 -6.149 2.186 1.00 94.56 109 HIS A CA 1
ATOM 860 C C . HIS A 1 109 ? -5.019 -5.702 0.884 1.00 94.56 109 HIS A C 1
ATOM 862 O O . HIS A 1 109 ? -5.696 -5.529 -0.132 1.00 94.56 109 HIS A O 1
ATOM 868 N N . ILE A 1 110 ? -3.689 -5.571 0.881 1.00 95.62 110 ILE A N 1
ATOM 869 C CA . ILE A 1 110 ? -2.933 -5.188 -0.320 1.00 95.62 110 ILE A CA 1
ATOM 870 C C . ILE A 1 110 ? -3.109 -6.220 -1.432 1.00 95.62 110 ILE A C 1
ATOM 872 O O . ILE A 1 110 ? -3.358 -5.838 -2.573 1.00 95.62 110 ILE A O 1
ATOM 876 N N . ALA A 1 111 ? -3.042 -7.513 -1.118 1.00 93.25 111 ALA A N 1
ATOM 877 C CA . ALA A 1 111 ? -3.192 -8.574 -2.109 1.00 93.25 111 ALA A CA 1
ATOM 878 C C . ALA A 1 111 ? -4.581 -8.563 -2.782 1.00 93.25 111 ALA A C 1
ATOM 880 O O . ALA A 1 111 ? -4.685 -8.687 -4.005 1.00 93.25 111 ALA A O 1
ATOM 881 N N . ILE A 1 112 ? -5.658 -8.365 -2.012 1.00 93.88 112 ILE A N 1
ATOM 882 C CA . ILE A 1 112 ? -7.027 -8.249 -2.545 1.00 93.88 112 ILE A CA 1
ATOM 883 C C . ILE A 1 112 ? -7.171 -6.984 -3.402 1.00 93.88 112 ILE A C 1
ATOM 885 O O . ILE A 1 112 ? -7.746 -7.028 -4.496 1.00 93.88 112 ILE A O 1
ATOM 889 N N . ALA A 1 113 ? -6.625 -5.861 -2.933 1.00 94.81 113 ALA A N 1
ATOM 890 C CA . ALA A 1 113 ? -6.631 -4.605 -3.672 1.00 94.81 113 ALA A CA 1
ATOM 891 C C . ALA A 1 113 ? -5.870 -4.718 -5.002 1.00 94.81 113 ALA A C 1
ATOM 893 O O . ALA A 1 113 ? -6.374 -4.278 -6.033 1.00 94.81 113 ALA A O 1
ATOM 894 N N . ALA A 1 114 ? -4.702 -5.360 -4.993 1.00 93.75 114 ALA A N 1
ATOM 895 C CA . ALA A 1 114 ? -3.866 -5.596 -6.164 1.00 93.75 114 ALA A CA 1
ATOM 896 C C . ALA A 1 114 ? -4.581 -6.455 -7.214 1.00 93.75 114 ALA A C 1
ATOM 898 O O . ALA A 1 114 ? -4.653 -6.072 -8.381 1.00 93.75 114 ALA A O 1
ATOM 899 N N . ASN A 1 115 ? -5.189 -7.572 -6.799 1.00 91.94 115 ASN A N 1
ATOM 900 C CA . ASN A 1 115 ? -6.002 -8.406 -7.690 1.00 91.94 115 ASN A CA 1
ATOM 901 C C . ASN A 1 115 ? -7.147 -7.610 -8.329 1.00 91.94 115 ASN A C 1
ATOM 903 O O . ASN A 1 115 ? -7.370 -7.690 -9.537 1.00 91.94 115 ASN A O 1
ATOM 907 N N . THR A 1 116 ? -7.840 -6.795 -7.533 1.00 90.69 116 THR A N 1
ATOM 908 C CA . THR A 1 116 ? -8.935 -5.950 -8.026 1.00 90.69 116 THR A CA 1
ATOM 909 C C . THR A 1 116 ? -8.435 -4.889 -9.010 1.00 90.69 116 THR A C 1
ATOM 911 O O . THR A 1 116 ? -9.076 -4.650 -10.035 1.00 90.69 116 THR A O 1
ATOM 914 N N . ALA A 1 117 ? -7.267 -4.297 -8.752 1.00 90.81 117 ALA A N 1
ATOM 915 C CA . ALA A 1 117 ? -6.630 -3.341 -9.650 1.00 90.81 117 ALA A CA 1
ATOM 916 C C . ALA A 1 117 ? -6.252 -3.980 -10.994 1.00 90.81 117 ALA A C 1
ATOM 918 O O . ALA A 1 117 ? -6.558 -3.411 -12.041 1.00 90.81 117 ALA A O 1
ATOM 919 N N . MET A 1 118 ? -5.670 -5.186 -10.988 1.00 89.69 118 MET A N 1
ATOM 920 C CA . MET A 1 118 ? -5.335 -5.917 -12.218 1.00 89.69 118 MET A CA 1
ATOM 921 C C . MET A 1 118 ? -6.576 -6.271 -13.041 1.00 89.69 118 MET A C 1
ATOM 923 O O . MET A 1 118 ? -6.583 -6.064 -14.254 1.00 89.69 118 MET A O 1
ATOM 927 N N . ILE A 1 119 ? -7.653 -6.729 -12.393 1.00 88.12 119 ILE A N 1
ATOM 928 C CA . ILE A 1 119 ? -8.928 -7.011 -13.070 1.00 88.12 119 ILE A CA 1
ATOM 929 C C . ILE A 1 119 ? -9.464 -5.741 -13.741 1.00 88.12 119 ILE A C 1
ATOM 931 O O . ILE A 1 119 ? -9.764 -5.750 -14.936 1.00 88.12 119 ILE A O 1
ATOM 935 N N . ARG A 1 120 ? -9.508 -4.618 -13.017 1.00 84.88 120 ARG A N 1
ATOM 936 C CA . ARG A 1 120 ? -9.966 -3.326 -13.556 1.00 84.88 120 ARG A CA 1
ATOM 937 C C . ARG A 1 120 ? -9.103 -2.845 -14.722 1.00 84.88 120 ARG A C 1
ATOM 939 O O . ARG A 1 120 ? -9.647 -2.420 -15.738 1.00 84.88 120 ARG A O 1
ATOM 946 N N . MET A 1 121 ? -7.781 -2.961 -14.615 1.00 82.25 121 MET A N 1
ATOM 947 C CA . MET A 1 121 ? -6.869 -2.587 -15.698 1.00 82.25 121 MET A CA 1
ATOM 948 C C . MET A 1 121 ? -7.040 -3.454 -16.944 1.00 82.25 121 MET A C 1
ATOM 950 O O . MET A 1 121 ? -7.086 -2.908 -18.044 1.00 82.25 121 MET A O 1
ATOM 954 N N . SER A 1 122 ? -7.233 -4.766 -16.787 1.00 78.81 122 SER A N 1
ATOM 955 C CA . SER A 1 122 ? -7.489 -5.659 -17.924 1.00 78.81 122 SER A CA 1
ATOM 956 C C . SER A 1 122 ? -8.766 -5.276 -18.688 1.00 78.81 122 SER A C 1
ATOM 958 O O . SER A 1 122 ? -8.806 -5.330 -19.917 1.00 78.81 122 SER A O 1
ATOM 960 N N . HIS A 1 123 ? -9.804 -4.799 -17.989 1.00 74.75 123 HIS A N 1
ATOM 961 C CA . HIS A 1 123 ? -11.005 -4.274 -18.637 1.00 74.75 123 HIS A CA 1
ATOM 962 C C . HIS A 1 123 ? -10.726 -2.992 -19.428 1.00 74.75 123 HIS A C 1
ATOM 964 O O . HIS A 1 123 ? -11.241 -2.853 -20.536 1.00 74.75 123 HIS A O 1
ATOM 970 N N . TYR A 1 124 ? -9.896 -2.081 -18.911 1.00 69.69 124 TYR A N 1
ATOM 971 C CA . TYR A 1 124 ? -9.516 -0.865 -19.638 1.00 69.69 124 TYR A CA 1
ATOM 972 C C . TYR A 1 124 ? -8.717 -1.174 -20.913 1.00 69.69 124 TYR A C 1
ATOM 974 O O . TYR A 1 124 ? -8.989 -0.593 -21.962 1.00 69.69 124 TYR A O 1
ATOM 982 N N . GLU A 1 125 ? -7.791 -2.132 -20.865 1.00 66.62 125 GLU A N 1
ATOM 983 C CA . GLU A 1 125 ? -7.009 -2.565 -22.035 1.00 66.62 125 GLU A CA 1
ATOM 984 C C . GLU A 1 125 ? -7.885 -3.208 -23.131 1.00 66.62 125 GLU A C 1
ATOM 986 O O . GLU A 1 125 ? -7.675 -2.981 -24.328 1.00 66.62 125 GLU A O 1
ATOM 991 N N . ASN A 1 126 ? -8.926 -3.943 -22.734 1.00 59.91 126 ASN A N 1
ATOM 992 C CA . ASN A 1 126 ? -9.881 -4.571 -23.654 1.00 59.91 126 ASN A CA 1
ATOM 993 C C . ASN A 1 126 ? -10.873 -3.581 -24.299 1.00 59.91 126 ASN A C 1
ATOM 995 O O . ASN A 1 126 ? -11.418 -3.856 -25.370 1.00 59.91 126 ASN A O 1
ATOM 999 N N . ILE A 1 127 ? -11.130 -2.435 -23.663 1.00 59.09 127 ILE A N 1
ATOM 1000 C CA . ILE A 1 127 ? -12.001 -1.381 -24.211 1.00 59.09 127 ILE A CA 1
ATOM 1001 C C . ILE A 1 127 ? -11.233 -0.521 -25.227 1.00 59.09 127 ILE A C 1
ATOM 1003 O O . ILE A 1 127 ? -11.755 -0.214 -26.302 1.00 59.09 127 ILE A O 1
ATOM 1007 N N . ASP A 1 128 ? -9.974 -0.191 -24.934 1.00 54.12 128 ASP A N 1
ATOM 1008 C CA . ASP A 1 128 ? -9.137 0.624 -25.824 1.00 54.12 128 ASP A CA 1
ATOM 1009 C C . ASP A 1 128 ? -8.773 -0.091 -27.130 1.00 54.12 128 ASP A C 1
ATOM 1011 O O . ASP A 1 128 ? -8.684 0.541 -28.181 1.00 54.12 128 ASP A O 1
ATOM 1015 N N . SER A 1 129 ? -8.611 -1.416 -27.095 1.00 54.22 129 SER A N 1
ATOM 1016 C CA . SER A 1 129 ? -8.333 -2.221 -28.293 1.00 54.22 129 SER A CA 1
ATOM 1017 C C . SER A 1 129 ? -9.511 -2.290 -29.275 1.00 54.22 129 SER A C 1
ATOM 1019 O O . SER A 1 129 ? -9.301 -2.581 -30.451 1.00 54.22 129 SER A O 1
ATOM 1021 N N . ASN A 1 130 ? -10.730 -1.969 -28.829 1.00 50.81 130 ASN A N 1
ATOM 1022 C CA . ASN A 1 130 ? -11.953 -2.046 -29.635 1.00 50.81 130 ASN A CA 1
ATOM 1023 C C . ASN A 1 130 ? -12.525 -0.682 -30.054 1.00 50.81 130 ASN A C 1
ATOM 1025 O O . ASN A 1 130 ? -13.548 -0.642 -30.739 1.00 50.81 130 ASN A O 1
ATOM 1029 N N . THR A 1 131 ? -11.881 0.433 -29.691 1.00 47.81 131 THR A N 1
ATOM 1030 C CA . THR A 1 131 ? -12.390 1.781 -29.993 1.00 47.81 131 THR A CA 1
ATOM 1031 C C . THR A 1 131 ? -11.387 2.567 -30.848 1.00 47.81 131 THR A C 1
ATOM 1033 O O . THR A 1 131 ? -10.561 3.307 -30.313 1.00 47.81 131 THR A O 1
ATOM 1036 N N . PRO A 1 132 ? -11.417 2.441 -32.190 1.00 44.34 132 PRO A N 1
ATOM 1037 C CA . PRO A 1 132 ? -10.579 3.262 -33.051 1.00 44.34 132 PRO A CA 1
ATOM 1038 C C . PRO A 1 132 ? -11.145 4.689 -33.067 1.00 44.34 132 PRO A C 1
ATOM 1040 O O . PRO A 1 132 ? -12.312 4.892 -33.385 1.00 44.34 132 PRO A O 1
ATOM 1043 N N . ASN A 1 133 ? -10.311 5.685 -32.759 1.00 45.19 133 ASN A N 1
ATOM 1044 C CA . ASN A 1 133 ? -10.626 7.118 -32.843 1.00 45.19 133 ASN A CA 1
ATOM 1045 C C . ASN A 1 133 ? -11.711 7.644 -31.890 1.00 45.19 133 ASN A C 1
ATOM 1047 O O . ASN A 1 133 ? -12.805 8.018 -32.312 1.00 45.19 133 ASN A O 1
ATOM 1051 N N . ASN A 1 134 ? -11.348 7.878 -30.628 1.00 40.50 134 ASN A N 1
ATOM 1052 C CA . ASN A 1 134 ? -12.002 8.954 -29.888 1.00 40.50 134 ASN A CA 1
ATOM 1053 C C . ASN A 1 134 ? -10.967 9.841 -29.186 1.00 40.50 134 ASN A C 1
ATOM 1055 O O . ASN A 1 134 ? -10.490 9.540 -28.095 1.00 40.50 134 ASN A O 1
ATOM 1059 N N . ASN A 1 135 ? -10.653 10.978 -29.814 1.00 41.44 135 ASN A N 1
ATOM 1060 C CA . ASN A 1 135 ? -9.756 12.029 -29.309 1.00 41.44 135 ASN A CA 1
ATOM 1061 C C . ASN A 1 135 ? -10.290 12.760 -28.052 1.00 41.44 135 ASN A C 1
ATOM 1063 O O . ASN A 1 135 ? -9.776 13.815 -27.701 1.00 41.44 135 ASN A O 1
ATOM 1067 N N . ASN A 1 136 ? -11.301 12.215 -27.366 1.00 38.53 136 ASN A N 1
ATOM 1068 C CA . ASN A 1 136 ? -11.982 12.830 -26.221 1.00 38.53 136 ASN A CA 1
ATOM 1069 C C . ASN A 1 136 ? -12.081 11.918 -24.986 1.00 38.53 136 ASN A C 1
ATOM 1071 O O . ASN A 1 136 ? -12.952 12.109 -24.140 1.00 38.53 136 ASN A O 1
ATOM 1075 N N . GLY A 1 137 ? -11.201 10.927 -24.843 1.00 38.03 137 GLY A N 1
ATOM 1076 C CA . GLY A 1 137 ? -11.300 10.031 -23.695 1.00 38.03 137 GLY A CA 1
ATOM 1077 C C . GLY A 1 137 ? -10.139 9.077 -23.522 1.00 38.03 137 GLY A C 1
ATOM 1078 O O . GLY A 1 137 ? -10.380 7.915 -23.218 1.00 38.03 137 GLY A O 1
ATOM 1079 N N . ALA A 1 138 ? -8.895 9.547 -23.647 1.00 38.34 138 ALA A N 1
ATOM 1080 C CA . ALA A 1 138 ? -7.824 8.894 -22.906 1.00 38.34 138 ALA A CA 1
ATOM 1081 C C . ALA A 1 138 ? -8.194 9.021 -21.419 1.00 38.34 138 ALA A C 1
ATOM 1083 O O . ALA A 1 138 ? -7.887 10.025 -20.776 1.00 38.34 138 ALA A O 1
ATOM 1084 N N . MET A 1 139 ? -8.948 8.055 -20.882 1.00 45.50 139 MET A N 1
ATOM 1085 C CA . MET A 1 139 ? -9.052 7.871 -19.443 1.00 45.50 139 MET A CA 1
ATOM 1086 C C . MET A 1 139 ? -7.611 7.848 -18.961 1.00 45.50 139 MET A C 1
ATOM 1088 O O . MET A 1 139 ? -6.876 6.951 -19.357 1.00 45.50 139 MET A O 1
ATOM 1092 N N . ASN A 1 140 ? -7.196 8.876 -18.213 1.00 49.56 140 ASN A N 1
ATOM 1093 C CA . ASN A 1 140 ? -5.847 8.998 -17.668 1.00 49.56 140 ASN A CA 1
ATOM 1094 C C . ASN A 1 140 ? -5.450 7.646 -17.069 1.00 49.56 140 ASN A C 1
ATOM 1096 O O . ASN A 1 140 ? -5.914 7.312 -15.974 1.00 49.56 140 ASN A O 1
ATOM 1100 N N . LYS A 1 141 ? -4.673 6.852 -17.820 1.00 59.62 141 LYS A N 1
ATOM 1101 C CA . LYS A 1 141 ? -4.296 5.498 -17.429 1.00 59.62 141 LYS A CA 1
ATOM 1102 C C . LYS A 1 141 ? -3.379 5.641 -16.239 1.00 59.62 141 LYS A C 1
ATOM 1104 O O . LYS A 1 141 ? -2.222 6.035 -16.363 1.00 59.62 141 LYS A O 1
ATOM 1109 N N . ARG A 1 142 ? -3.945 5.397 -15.068 1.00 73.56 142 ARG A N 1
ATOM 1110 C CA . ARG A 1 142 ? -3.187 5.330 -13.831 1.00 73.56 142 ARG A CA 1
ATOM 1111 C C . ARG A 1 142 ? -2.441 4.020 -13.821 1.00 73.56 142 ARG A C 1
ATOM 1113 O O . ARG A 1 142 ? -2.883 3.032 -14.401 1.00 73.56 142 ARG A O 1
ATOM 1120 N N . GLY A 1 143 ? -1.308 4.038 -13.149 1.00 81.50 143 GLY A N 1
ATOM 1121 C CA . GLY A 1 143 ? -0.554 2.833 -12.925 1.00 81.50 143 GLY A CA 1
ATOM 1122 C C . GLY A 1 143 ? -1.260 1.765 -12.151 1.00 81.50 143 GLY A C 1
ATOM 1123 O O . GLY A 1 143 ? -2.098 2.078 -11.318 1.00 81.50 143 GLY A O 1
ATOM 1124 N N . LEU A 1 144 ? -0.804 0.531 -12.331 1.00 87.12 144 LEU A N 1
ATOM 1125 C CA . LEU A 1 144 ? -1.214 -0.594 -11.509 1.00 87.12 144 LEU A CA 1
ATOM 1126 C C . LEU A 1 144 ? -0.917 -0.358 -10.027 1.00 87.12 144 LEU A C 1
ATOM 1128 O O . LEU A 1 144 ? -1.759 -0.657 -9.182 1.00 87.12 144 LEU A O 1
ATOM 1132 N N . ALA A 1 145 ? 0.223 0.258 -9.701 1.00 89.31 145 ALA A N 1
ATOM 1133 C CA . ALA A 1 145 ? 0.537 0.621 -8.320 1.00 89.31 145 ALA A CA 1
ATOM 1134 C C . ALA A 1 145 ? -0.463 1.625 -7.741 1.00 89.31 145 ALA A C 1
ATOM 1136 O O . ALA A 1 145 ? -1.019 1.393 -6.672 1.00 89.31 145 ALA A O 1
ATOM 1137 N N . LEU A 1 146 ? -0.758 2.701 -8.472 1.00 87.12 146 LEU A N 1
ATOM 1138 C CA . LEU A 1 146 ? -1.719 3.709 -8.033 1.00 87.12 146 LEU A CA 1
ATOM 1139 C C . LEU A 1 146 ? -3.159 3.170 -8.001 1.00 87.12 146 LEU A C 1
ATOM 1141 O O . LEU A 1 146 ? -3.919 3.472 -7.082 1.00 87.12 146 LEU A O 1
ATOM 1145 N N . GLU A 1 147 ? -3.536 2.344 -8.973 1.00 89.25 147 GLU A N 1
ATOM 1146 C CA . GLU A 1 147 ? -4.839 1.681 -9.013 1.00 89.25 147 GLU A CA 1
ATOM 1147 C C . GLU A 1 147 ? -4.992 0.699 -7.843 1.00 89.25 147 GLU A C 1
ATOM 1149 O O . GLU A 1 147 ? -6.081 0.579 -7.288 1.00 89.25 147 GLU A O 1
ATOM 1154 N N . THR A 1 148 ? -3.899 0.074 -7.390 1.00 93.12 148 THR A N 1
ATOM 1155 C CA . THR A 1 148 ? -3.879 -0.735 -6.160 1.00 93.12 148 THR A CA 1
ATOM 1156 C C . THR A 1 148 ? -4.204 0.115 -4.935 1.00 93.12 148 THR A C 1
ATOM 1158 O O . THR A 1 148 ? -5.025 -0.300 -4.123 1.00 93.12 148 THR A O 1
ATOM 1161 N N . VAL A 1 149 ? -3.649 1.328 -4.821 1.00 92.25 149 VAL A N 1
ATOM 1162 C CA . VAL A 1 149 ? -3.984 2.261 -3.724 1.00 92.25 149 VAL A CA 1
ATOM 1163 C C . VAL A 1 149 ? -5.461 2.658 -3.762 1.00 92.25 149 VAL A C 1
ATOM 1165 O O . VAL A 1 149 ? -6.134 2.677 -2.732 1.00 92.25 149 VAL A O 1
ATOM 1168 N N . ILE A 1 150 ? -5.992 2.926 -4.957 1.00 90.06 150 ILE A N 1
ATOM 1169 C CA . ILE A 1 150 ? -7.416 3.230 -5.161 1.00 90.06 150 ILE A CA 1
ATOM 1170 C C . ILE A 1 150 ? -8.294 2.053 -4.742 1.00 90.06 150 ILE A C 1
ATOM 1172 O O . ILE A 1 150 ? -9.296 2.246 -4.047 1.00 90.06 150 ILE A O 1
ATOM 1176 N N . CYS A 1 151 ? -7.904 0.838 -5.127 1.00 92.38 151 CYS A N 1
ATOM 1177 C CA . CYS A 1 151 ? -8.631 -0.366 -4.764 1.00 92.38 151 CYS A CA 1
ATOM 1178 C C . CYS A 1 151 ? -8.590 -0.612 -3.252 1.00 92.38 151 CYS A C 1
ATOM 1180 O O . CYS A 1 151 ? -9.639 -0.872 -2.664 1.00 92.38 151 CYS A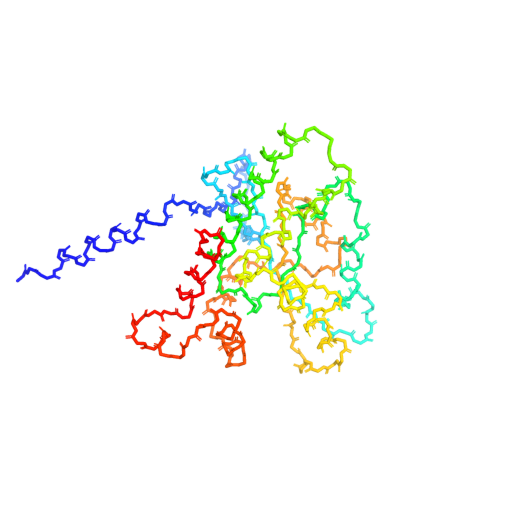 O 1
ATOM 1182 N N . ALA A 1 152 ? -7.429 -0.436 -2.615 1.00 94.69 152 ALA A N 1
ATOM 1183 C CA . ALA A 1 152 ? -7.251 -0.568 -1.169 1.00 94.69 152 ALA A CA 1
ATOM 1184 C C . ALA A 1 152 ? -8.137 0.416 -0.396 1.00 94.69 152 ALA A C 1
ATOM 1186 O O . ALA A 1 152 ? -8.779 0.060 0.584 1.00 94.69 152 ALA A O 1
ATOM 1187 N N . ALA A 1 153 ? -8.287 1.646 -0.884 1.00 91.94 153 ALA A N 1
ATOM 1188 C CA . ALA A 1 153 ? -9.168 2.616 -0.244 1.00 91.94 153 ALA A CA 1
ATOM 1189 C C . ALA A 1 153 ? -10.665 2.264 -0.312 1.00 91.94 153 ALA A C 1
ATOM 1191 O O . ALA A 1 153 ? -11.475 2.905 0.361 1.00 91.94 153 ALA A O 1
ATOM 1192 N N . GLY A 1 154 ? -11.070 1.297 -1.147 1.00 88.75 154 GLY A N 1
ATOM 1193 C CA . GLY A 1 154 ? -12.473 0.905 -1.290 1.00 88.75 154 GLY A CA 1
ATOM 1194 C C . GLY A 1 154 ? -13.381 2.067 -1.722 1.00 88.75 154 GLY A C 1
ATOM 1195 O O . GLY A 1 154 ? -14.564 2.115 -1.369 1.00 88.75 154 GLY A O 1
ATOM 1196 N N . SER A 1 155 ? -12.847 3.028 -2.481 1.00 84.88 155 SER A N 1
ATOM 1197 C CA . SER A 1 155 ? -13.531 4.263 -2.874 1.00 84.88 155 SER A CA 1
ATOM 1198 C C . SER A 1 155 ? -13.289 4.594 -4.347 1.00 84.88 155 SER A C 1
ATOM 1200 O O . SER A 1 155 ? -12.281 4.217 -4.931 1.00 84.88 155 SER A O 1
ATOM 1202 N N . THR A 1 156 ? -14.218 5.326 -4.960 1.00 82.12 156 THR A N 1
ATOM 1203 C CA . THR A 1 156 ? -14.066 5.880 -6.317 1.00 82.12 156 THR A CA 1
ATOM 1204 C C . THR A 1 156 ? -13.660 7.357 -6.301 1.00 82.12 156 THR A C 1
ATOM 1206 O O . THR A 1 156 ? -13.321 7.915 -7.344 1.00 82.12 156 THR A O 1
ATOM 1209 N N . ASN A 1 157 ? -13.673 8.013 -5.131 1.00 85.69 157 ASN A N 1
ATOM 1210 C CA . ASN A 1 157 ? -13.275 9.413 -5.003 1.00 85.69 157 ASN A CA 1
ATOM 1211 C C . ASN A 1 157 ? -11.755 9.536 -4.884 1.00 85.69 157 ASN A C 1
ATOM 1213 O O . ASN A 1 157 ? -11.187 9.542 -3.796 1.00 85.69 157 ASN A O 1
ATOM 1217 N N . VAL A 1 158 ? -11.121 9.692 -6.037 1.00 82.88 158 VAL A N 1
ATOM 1218 C CA . VAL A 1 158 ? -9.672 9.815 -6.210 1.00 82.88 158 VAL A CA 1
ATOM 1219 C C . VAL A 1 158 ? -9.060 10.897 -5.331 1.00 82.88 158 VAL A C 1
ATOM 1221 O O . VAL A 1 158 ? -8.030 10.658 -4.720 1.00 82.88 158 VAL A O 1
ATOM 1224 N N . GLY A 1 159 ? -9.677 12.080 -5.255 1.00 79.25 159 GLY A N 1
ATOM 1225 C CA . GLY A 1 159 ? -9.122 13.194 -4.487 1.00 79.25 159 GLY A CA 1
ATOM 1226 C C . GLY A 1 159 ? -9.010 12.859 -3.000 1.00 79.25 159 GLY A C 1
ATOM 1227 O O . GLY A 1 159 ? -7.978 13.112 -2.387 1.00 79.25 159 GLY A O 1
ATOM 1228 N N . SER A 1 160 ? -10.042 12.221 -2.442 1.00 83.56 160 SER A N 1
ATOM 1229 C CA . SER A 1 160 ? -10.015 11.735 -1.058 1.00 83.56 160 SER A CA 1
ATOM 1230 C C . SER A 1 160 ? -9.011 10.599 -0.861 1.00 83.56 160 SER A C 1
ATOM 1232 O O . SER A 1 160 ? -8.303 10.589 0.134 1.00 83.56 160 SER A O 1
ATOM 1234 N N . ILE A 1 161 ? -8.895 9.675 -1.818 1.00 85.88 161 ILE A N 1
ATOM 1235 C CA . ILE A 1 161 ? -7.934 8.560 -1.753 1.00 85.88 161 ILE A CA 1
ATOM 1236 C C . ILE A 1 161 ? -6.500 9.077 -1.731 1.00 85.88 161 ILE A C 1
ATOM 1238 O O . ILE A 1 161 ? -5.709 8.648 -0.899 1.00 85.88 161 ILE A O 1
ATOM 1242 N N . MET A 1 162 ? -6.169 10.023 -2.610 1.00 83.00 162 MET A N 1
ATOM 1243 C CA . MET A 1 162 ? -4.832 10.613 -2.639 1.00 83.00 162 MET A CA 1
ATOM 1244 C C . MET A 1 162 ? -4.505 11.337 -1.334 1.00 83.00 162 MET A C 1
ATOM 1246 O O . MET A 1 162 ? -3.369 11.312 -0.886 1.00 83.00 162 MET A O 1
ATOM 1250 N N . LYS A 1 163 ? -5.516 11.941 -0.703 1.00 81.00 163 LYS A N 1
ATOM 1251 C CA . LYS A 1 163 ? -5.355 12.628 0.575 1.00 81.00 163 LYS A CA 1
ATOM 1252 C C . LYS A 1 163 ? -5.195 11.668 1.759 1.00 81.00 163 LYS A C 1
ATOM 1254 O O . LYS A 1 163 ? -4.455 11.967 2.694 1.00 81.00 163 LYS A O 1
ATOM 1259 N N . ASP A 1 164 ? -5.935 10.565 1.760 1.00 82.00 164 ASP A N 1
ATOM 1260 C CA . ASP A 1 164 ? -6.088 9.739 2.957 1.00 82.00 164 ASP A CA 1
ATOM 1261 C C . ASP A 1 164 ? -5.291 8.436 2.912 1.00 82.00 164 ASP A C 1
ATOM 1263 O O . ASP A 1 164 ? -4.988 7.941 3.990 1.00 82.00 164 ASP A O 1
ATOM 1267 N N . PHE A 1 165 ? -4.974 7.899 1.726 1.00 86.81 165 PHE A N 1
ATOM 1268 C CA . PHE A 1 165 ? -4.304 6.604 1.510 1.00 86.81 165 PHE A CA 1
ATOM 1269 C C . PHE A 1 165 ? -2.965 6.727 0.803 1.00 86.81 165 PHE A C 1
ATOM 1271 O O . PHE A 1 165 ? -2.004 6.078 1.210 1.00 86.81 165 PHE A O 1
ATOM 1278 N N . ALA A 1 166 ? -2.906 7.500 -0.282 1.00 83.06 166 ALA A N 1
ATOM 1279 C CA . ALA A 1 166 ? -1.631 7.722 -0.939 1.00 83.06 166 ALA A CA 1
ATOM 1280 C C . ALA A 1 166 ? -0.757 8.577 -0.026 1.00 83.06 166 ALA A C 1
ATOM 1282 O O . ALA A 1 166 ? -1.221 9.543 0.579 1.00 83.06 166 ALA A O 1
ATOM 1283 N N . PHE A 1 167 ? 0.521 8.240 0.041 1.00 74.94 167 PHE A N 1
ATOM 1284 C CA . PHE A 1 167 ? 1.492 9.133 0.637 1.00 74.94 167 PHE A CA 1
ATOM 1285 C C . PHE A 1 167 ? 1.960 10.105 -0.449 1.00 74.94 167 PHE A C 1
ATOM 1287 O O . PHE A 1 167 ? 2.925 9.837 -1.161 1.00 74.94 167 PHE A O 1
ATOM 1294 N N . ASP A 1 168 ? 1.201 11.191 -0.636 1.00 70.38 168 ASP A N 1
ATOM 1295 C CA . ASP A 1 168 ? 1.518 12.298 -1.547 1.00 70.38 168 ASP A CA 1
ATOM 1296 C C . ASP A 1 168 ? 1.691 13.630 -0.783 1.00 70.38 168 ASP A C 1
ATOM 1298 O O . ASP A 1 168 ? 1.395 13.725 0.410 1.00 70.38 168 ASP A O 1
ATOM 1302 N N . ALA A 1 169 ? 2.160 14.683 -1.458 1.00 63.81 169 ALA A N 1
ATOM 1303 C CA . ALA A 1 169 ? 2.366 16.010 -0.861 1.00 63.81 169 ALA A CA 1
ATOM 1304 C C . ALA A 1 169 ? 1.082 16.659 -0.295 1.00 63.81 169 ALA A C 1
ATOM 1306 O O . ALA A 1 169 ? 1.142 17.612 0.471 1.00 63.81 169 ALA A O 1
ATOM 1307 N N . ARG A 1 170 ? -0.098 16.177 -0.688 1.00 64.62 170 ARG A N 1
ATOM 1308 C CA . ARG A 1 170 ? -1.407 16.666 -0.231 1.00 64.62 170 ARG A CA 1
ATOM 1309 C C . ARG A 1 170 ? -2.010 15.749 0.829 1.00 64.62 170 ARG A C 1
ATOM 1311 O O . ARG A 1 170 ? -3.101 16.044 1.326 1.00 64.62 170 ARG A O 1
ATOM 1318 N N . SER A 1 171 ? -1.340 14.641 1.141 1.00 67.56 171 SER A N 1
ATOM 1319 C CA . SER A 1 171 ? -1.826 13.656 2.087 1.00 67.56 171 SER A CA 1
ATOM 1320 C C . SER A 1 171 ? -1.910 14.247 3.486 1.00 67.56 171 SER A C 1
ATOM 1322 O O . SER A 1 171 ? -1.085 15.066 3.900 1.00 67.56 171 SER A O 1
ATOM 1324 N N . SER A 1 172 ? -2.928 13.826 4.235 1.00 70.06 172 SER A N 1
ATOM 1325 C CA . SER A 1 172 ? -3.115 14.257 5.621 1.00 70.06 172 SER A CA 1
ATOM 1326 C C . SER A 1 172 ? -1.866 13.952 6.459 1.00 70.06 172 SER A C 1
ATOM 1328 O O . SER A 1 172 ? -1.483 14.754 7.301 1.00 70.06 172 SER A O 1
ATOM 1330 N N . ALA A 1 173 ? -1.187 12.844 6.159 1.00 67.12 173 ALA A N 1
ATOM 1331 C CA . ALA A 1 173 ? 0.069 12.459 6.781 1.00 67.12 173 ALA A CA 1
ATOM 1332 C C . ALA A 1 173 ? 1.241 13.395 6.461 1.00 67.12 173 ALA A C 1
ATOM 1334 O O . ALA A 1 173 ? 1.934 13.840 7.376 1.00 67.12 173 ALA A O 1
ATOM 1335 N N . ALA A 1 174 ? 1.447 13.740 5.185 1.00 65.69 174 ALA A N 1
ATOM 1336 C CA . ALA A 1 174 ? 2.496 14.677 4.788 1.00 65.69 174 ALA A CA 1
ATOM 1337 C C . ALA A 1 174 ? 2.292 16.063 5.420 1.00 65.69 174 ALA A C 1
ATOM 1339 O O . ALA A 1 174 ? 3.254 16.692 5.861 1.00 65.69 174 ALA A O 1
ATOM 1340 N N . LEU A 1 175 ? 1.035 16.511 5.521 1.00 67.75 175 LEU A N 1
ATOM 1341 C CA . LEU A 1 175 ? 0.674 17.765 6.184 1.00 67.75 175 LEU A CA 1
ATOM 1342 C C . LEU A 1 175 ? 0.911 17.710 7.702 1.00 67.75 175 LEU A C 1
ATOM 1344 O O . LEU A 1 175 ? 1.425 18.670 8.274 1.00 67.75 175 LEU A O 1
ATOM 1348 N N . SER A 1 176 ? 0.577 16.598 8.362 1.00 67.75 176 SER A N 1
ATOM 1349 C CA . SER A 1 176 ? 0.839 16.406 9.796 1.00 67.75 176 SER A CA 1
ATOM 1350 C C . SER A 1 176 ? 2.334 16.404 10.125 1.00 67.75 176 SER A C 1
ATOM 1352 O O . SER A 1 176 ? 2.738 17.029 11.106 1.00 67.75 176 SER A O 1
ATOM 1354 N N . LEU A 1 177 ? 3.152 15.770 9.278 1.00 66.06 177 LEU A N 1
ATOM 1355 C CA . LEU A 1 177 ? 4.614 15.765 9.394 1.00 66.06 177 LEU A CA 1
ATOM 1356 C C . LEU A 1 177 ? 5.219 17.156 9.174 1.00 66.06 177 LEU A C 1
ATOM 1358 O O . LEU A 1 177 ? 6.121 17.556 9.905 1.00 66.06 177 LEU A O 1
ATOM 1362 N N . GLN A 1 178 ? 4.704 17.925 8.211 1.00 65.88 178 GLN A N 1
ATOM 1363 C CA . GLN A 1 178 ? 5.168 19.294 7.965 1.00 65.88 178 GLN A CA 1
ATOM 1364 C C . GLN A 1 178 ? 4.869 20.233 9.138 1.00 65.88 178 GLN A C 1
ATOM 1366 O O . GLN A 1 178 ? 5.683 21.094 9.466 1.00 65.88 178 GLN A O 1
ATOM 1371 N N . ASN A 1 179 ? 3.705 20.076 9.765 1.00 64.00 179 ASN A N 1
ATOM 1372 C CA . ASN A 1 179 ? 3.260 20.962 10.837 1.00 64.00 179 ASN A CA 1
ATOM 1373 C C . ASN A 1 179 ? 3.880 20.628 12.205 1.00 64.00 179 ASN A C 1
ATOM 1375 O O . ASN A 1 179 ? 3.498 21.252 13.192 1.00 64.00 179 ASN A O 1
ATOM 1379 N N . GLY A 1 180 ? 4.797 19.653 12.285 1.00 58.94 180 GLY A N 1
ATOM 1380 C CA . GLY A 1 180 ? 5.411 19.228 13.549 1.00 58.94 180 GLY A CA 1
ATOM 1381 C C . GLY A 1 180 ? 4.389 18.715 14.568 1.00 58.94 180 GLY A C 1
ATOM 1382 O O . GLY A 1 180 ? 4.613 18.810 15.766 1.00 58.94 180 GLY A O 1
ATOM 1383 N N . SER A 1 181 ? 3.237 18.235 14.088 1.00 52.66 181 SER A N 1
ATOM 1384 C CA . SER A 1 181 ? 2.094 17.824 14.913 1.00 52.66 181 SER A CA 1
ATOM 1385 C C . SER A 1 181 ? 2.162 16.351 15.335 1.00 52.66 181 SER A C 1
ATOM 1387 O O . SER A 1 181 ? 1.225 15.859 15.963 1.00 52.66 181 SER A O 1
ATOM 1389 N N . LEU A 1 182 ? 3.209 15.636 14.929 1.00 53.62 182 LEU A N 1
ATOM 1390 C CA . LEU A 1 182 ? 3.486 14.275 15.367 1.00 53.62 182 LEU A CA 1
ATOM 1391 C C . LEU A 1 182 ? 4.519 14.371 16.492 1.00 53.62 182 LEU A C 1
ATOM 1393 O O . LEU A 1 182 ? 5.633 14.835 16.259 1.00 53.62 182 LEU A O 1
ATOM 1397 N N . ASP A 1 183 ? 4.104 14.002 17.701 1.00 50.53 183 ASP A N 1
ATOM 1398 C CA . ASP A 1 183 ? 4.947 13.927 18.896 1.00 50.53 183 ASP A CA 1
ATOM 1399 C C . ASP A 1 183 ? 6.050 12.883 18.671 1.00 50.53 183 ASP A C 1
ATOM 1401 O O . ASP A 1 183 ? 5.759 11.713 18.837 1.00 50.53 183 ASP A O 1
ATOM 1405 N N . ASP A 1 184 ? 7.268 13.255 18.249 1.00 51.19 184 ASP A N 1
ATOM 1406 C CA . ASP A 1 184 ? 8.453 12.370 18.068 1.00 51.19 184 ASP A CA 1
ATOM 1407 C C . ASP A 1 184 ? 8.234 11.014 17.331 1.00 51.19 184 ASP A C 1
ATOM 1409 O O . ASP A 1 184 ? 9.149 10.192 17.234 1.00 51.19 184 ASP A O 1
ATOM 1413 N N . ASP A 1 185 ? 7.049 10.782 16.768 1.00 57.06 185 ASP A N 1
ATOM 1414 C CA . ASP A 1 185 ? 6.593 9.479 16.311 1.00 57.06 185 ASP A CA 1
ATOM 1415 C C . ASP A 1 185 ? 7.067 9.226 14.878 1.00 57.06 185 ASP A C 1
ATOM 1417 O O . ASP A 1 185 ? 6.861 10.021 13.953 1.00 57.06 185 ASP A O 1
ATOM 1421 N N . GLU A 1 186 ? 7.702 8.070 14.695 1.00 72.19 186 GLU A N 1
ATOM 1422 C CA . GLU A 1 186 ? 8.120 7.548 13.400 1.00 72.19 186 GLU A CA 1
ATOM 1423 C C . GLU A 1 186 ? 6.888 7.304 12.511 1.00 72.19 186 GLU A C 1
ATOM 1425 O O . GLU A 1 186 ? 6.021 6.482 12.818 1.00 72.19 186 GLU A O 1
ATOM 1430 N N . TYR A 1 187 ? 6.805 7.988 11.368 1.00 79.25 187 TYR A N 1
ATOM 1431 C CA . TYR A 1 187 ? 5.692 7.796 10.444 1.00 79.25 187 TYR A CA 1
ATOM 1432 C C . TYR A 1 187 ? 5.955 6.614 9.514 1.00 79.25 187 TYR A C 1
ATOM 1434 O O . TYR A 1 187 ? 6.988 6.545 8.855 1.00 79.25 187 TYR A O 1
ATOM 1442 N N . THR A 1 188 ? 5.013 5.677 9.436 1.00 87.06 188 THR A N 1
ATOM 1443 C CA . THR A 1 188 ? 5.214 4.423 8.703 1.00 87.06 188 THR A CA 1
ATOM 1444 C C . THR A 1 188 ? 4.527 4.440 7.336 1.00 87.06 188 THR A C 1
ATOM 1446 O O . THR A 1 188 ? 3.333 4.725 7.237 1.00 87.06 188 THR A O 1
ATOM 1449 N N . ILE A 1 189 ? 5.261 4.071 6.286 1.00 89.94 189 ILE A N 1
ATOM 1450 C CA . ILE A 1 189 ? 4.751 3.945 4.915 1.00 89.94 189 ILE A CA 1
ATOM 1451 C C . ILE A 1 189 ? 5.026 2.568 4.327 1.00 89.94 189 ILE A C 1
ATOM 1453 O O . ILE A 1 189 ? 5.944 1.865 4.746 1.00 89.94 189 ILE A O 1
ATOM 1457 N N . LEU A 1 190 ? 4.259 2.226 3.296 1.00 93.12 190 LEU A N 1
ATOM 1458 C CA . LEU A 1 190 ? 4.529 1.099 2.414 1.00 93.12 190 LEU A CA 1
ATOM 1459 C C . LEU A 1 190 ? 4.979 1.596 1.045 1.00 93.12 190 LEU A C 1
ATOM 1461 O O . LEU A 1 190 ? 4.350 2.487 0.470 1.00 93.12 190 LEU A O 1
ATOM 1465 N N . LEU A 1 191 ? 6.011 0.964 0.496 1.00 92.81 191 LEU A N 1
ATOM 1466 C CA . LEU A 1 191 ? 6.393 1.097 -0.903 1.00 92.81 191 LEU A CA 1
ATOM 1467 C C . LEU A 1 191 ? 5.879 -0.115 -1.679 1.00 92.81 191 LEU A C 1
ATOM 1469 O O . LEU A 1 191 ? 6.236 -1.254 -1.391 1.00 92.81 191 LEU A O 1
ATOM 1473 N N . LEU A 1 192 ? 5.046 0.146 -2.684 1.00 93.69 192 LEU A N 1
ATOM 1474 C CA . LEU A 1 192 ? 4.536 -0.849 -3.622 1.00 93.69 192 LEU A CA 1
ATOM 1475 C C . LEU A 1 192 ? 5.343 -0.773 -4.913 1.00 93.69 192 LEU A C 1
ATOM 1477 O O . LEU A 1 192 ? 5.527 0.319 -5.450 1.00 93.69 192 LEU A O 1
ATOM 1481 N N . SER A 1 193 ? 5.816 -1.903 -5.434 1.00 92.12 193 SER A N 1
ATOM 1482 C CA . SER A 1 193 ? 6.528 -1.957 -6.716 1.00 92.12 193 SER A CA 1
ATOM 1483 C C . SER A 1 193 ? 6.130 -3.175 -7.549 1.00 92.12 193 SER A C 1
ATOM 1485 O O . SER A 1 193 ? 6.274 -4.313 -7.112 1.00 92.12 193 SER A O 1
ATOM 1487 N N . TYR A 1 194 ? 5.640 -2.934 -8.761 1.00 90.81 194 TYR A N 1
ATOM 1488 C CA . TYR A 1 194 ? 5.210 -3.958 -9.706 1.00 90.81 194 TYR A CA 1
ATOM 1489 C C . TYR A 1 194 ? 6.286 -4.294 -10.732 1.00 90.81 194 TYR A C 1
ATOM 1491 O O . TYR A 1 194 ? 6.974 -3.414 -11.262 1.00 90.81 194 TYR A O 1
ATOM 1499 N N . ASP A 1 195 ? 6.357 -5.582 -11.064 1.00 84.69 195 ASP A N 1
ATOM 1500 C CA . ASP A 1 195 ? 7.146 -6.148 -12.163 1.00 84.69 195 ASP A CA 1
ATOM 1501 C C . ASP A 1 195 ? 8.639 -5.791 -12.111 1.00 84.69 195 ASP A C 1
ATOM 1503 O O . ASP A 1 195 ? 9.319 -5.802 -13.132 1.00 84.69 195 ASP A O 1
ATOM 1507 N N . CYS A 1 196 ? 9.157 -5.408 -10.941 1.00 84.50 196 CYS A N 1
ATOM 1508 C CA . CYS A 1 196 ? 10.555 -5.040 -10.745 1.00 84.50 196 CYS A CA 1
ATOM 1509 C C . CYS A 1 196 ? 11.333 -6.150 -10.033 1.00 84.50 196 CYS A C 1
ATOM 1511 O O . CYS A 1 196 ? 10.790 -6.943 -9.257 1.00 84.50 196 CYS A O 1
ATOM 1513 N N . SER A 1 197 ? 12.634 -6.183 -10.288 1.00 86.31 197 SER A N 1
ATOM 1514 C CA . SER A 1 197 ? 13.584 -6.958 -9.501 1.00 86.31 197 SER A CA 1
ATOM 1515 C C . SER A 1 197 ? 13.730 -6.376 -8.091 1.00 86.31 197 SER A C 1
ATOM 1517 O O . SER A 1 197 ? 13.437 -5.207 -7.834 1.00 86.31 197 SER A O 1
ATOM 1519 N N . GLU A 1 198 ? 14.229 -7.194 -7.167 1.00 87.06 198 GLU A N 1
ATOM 1520 C CA . GLU A 1 198 ? 14.557 -6.757 -5.807 1.00 87.06 198 GLU A CA 1
ATOM 1521 C C . GLU A 1 198 ? 15.601 -5.632 -5.809 1.00 87.06 198 GLU A C 1
ATOM 1523 O O . GLU A 1 198 ? 15.467 -4.640 -5.097 1.00 87.06 198 GLU A O 1
ATOM 1528 N N . LYS A 1 199 ? 16.590 -5.732 -6.702 1.00 86.75 199 LYS A N 1
ATOM 1529 C CA . LYS A 1 199 ? 17.602 -4.696 -6.906 1.00 86.75 199 LYS A CA 1
ATOM 1530 C C . LYS A 1 199 ? 16.981 -3.356 -7.310 1.00 86.75 199 LYS A C 1
ATOM 1532 O O . LYS A 1 199 ? 17.299 -2.341 -6.702 1.00 86.75 199 LYS A O 1
ATOM 1537 N N . GLU A 1 200 ? 16.078 -3.342 -8.289 1.00 86.88 200 GLU A N 1
ATOM 1538 C CA . GLU A 1 200 ? 15.390 -2.112 -8.719 1.00 86.88 200 GLU A CA 1
ATOM 1539 C C . GLU A 1 200 ? 14.522 -1.510 -7.604 1.00 86.88 200 GLU A C 1
ATOM 1541 O O . GLU A 1 200 ? 14.408 -0.286 -7.484 1.00 86.88 200 GLU A O 1
ATOM 1546 N N . HIS A 1 201 ? 13.925 -2.358 -6.766 1.00 88.31 201 HIS A N 1
ATOM 1547 C CA . HIS A 1 201 ? 13.159 -1.920 -5.605 1.00 88.31 201 HIS A CA 1
ATOM 1548 C C . HIS A 1 201 ? 14.057 -1.220 -4.567 1.00 88.31 201 HIS A C 1
ATOM 1550 O O . HIS A 1 201 ? 13.755 -0.105 -4.142 1.00 88.31 201 HIS A O 1
ATOM 1556 N N . LEU A 1 202 ? 15.211 -1.807 -4.234 1.00 87.56 202 LEU A N 1
ATOM 1557 C CA . LEU A 1 202 ? 16.205 -1.212 -3.326 1.00 87.56 202 LEU A CA 1
ATOM 1558 C C . LEU A 1 202 ? 16.847 0.068 -3.893 1.00 87.56 202 LEU A C 1
ATOM 1560 O O . LEU A 1 202 ? 17.072 1.044 -3.170 1.00 87.56 202 LEU A O 1
ATOM 1564 N N . GLU A 1 203 ? 17.103 0.110 -5.202 1.00 85.12 203 GLU A N 1
ATOM 1565 C CA . GLU A 1 203 ? 17.562 1.324 -5.886 1.00 85.12 203 GLU A CA 1
ATOM 1566 C C . GLU A 1 203 ? 16.517 2.441 -5.804 1.00 85.12 203 GLU A C 1
ATOM 1568 O O . GLU A 1 203 ? 16.873 3.601 -5.587 1.00 85.12 203 GLU A O 1
ATOM 1573 N N . THR A 1 204 ? 15.230 2.100 -5.919 1.00 84.75 204 THR A N 1
ATOM 1574 C CA . THR A 1 204 ? 14.129 3.062 -5.774 1.00 84.75 204 THR A CA 1
ATOM 1575 C C . THR A 1 204 ? 14.126 3.676 -4.379 1.00 84.75 204 THR A C 1
ATOM 1577 O O . THR A 1 204 ? 14.102 4.900 -4.277 1.00 84.75 204 THR A O 1
ATOM 1580 N N . ILE A 1 205 ? 14.228 2.858 -3.324 1.00 84.94 205 ILE A N 1
ATOM 1581 C CA . ILE A 1 205 ? 14.308 3.305 -1.919 1.00 84.94 205 ILE A CA 1
ATOM 1582 C C . ILE A 1 205 ? 15.407 4.364 -1.758 1.00 84.94 205 ILE A C 1
ATOM 1584 O O . ILE A 1 205 ? 15.159 5.458 -1.244 1.00 84.94 205 ILE A O 1
ATOM 1588 N N . SER A 1 206 ? 16.594 4.082 -2.300 1.00 80.50 206 SER A N 1
ATOM 1589 C CA . SER A 1 206 ? 17.737 5.001 -2.262 1.00 80.50 206 SER A CA 1
ATOM 1590 C C . SER A 1 206 ? 17.478 6.298 -3.043 1.00 80.50 206 SER A C 1
ATOM 1592 O O . SER A 1 206 ? 17.792 7.388 -2.565 1.00 80.50 206 SER A O 1
ATOM 1594 N N . GLN A 1 207 ? 16.881 6.207 -4.238 1.00 78.81 207 GLN A N 1
ATOM 1595 C CA . GLN A 1 207 ? 16.591 7.361 -5.101 1.00 78.81 207 GLN A CA 1
ATOM 1596 C C . GLN A 1 207 ? 15.541 8.300 -4.498 1.00 78.81 207 GLN A C 1
ATOM 1598 O O . GLN A 1 207 ? 15.685 9.522 -4.581 1.00 78.81 207 GLN A O 1
ATOM 1603 N N . VAL A 1 208 ? 14.497 7.745 -3.878 1.00 75.50 208 VAL A N 1
ATOM 1604 C CA . VAL A 1 208 ? 13.434 8.541 -3.250 1.00 75.50 208 VAL A CA 1
ATOM 1605 C C . VAL A 1 208 ? 13.797 9.013 -1.840 1.00 75.50 208 VAL A C 1
ATOM 1607 O O . VAL A 1 208 ? 13.119 9.879 -1.293 1.00 75.50 208 VAL A O 1
ATOM 1610 N N . GLY A 1 209 ? 14.923 8.546 -1.291 1.00 75.25 209 GLY A N 1
ATOM 1611 C CA . GLY A 1 209 ? 15.416 8.940 0.028 1.00 75.25 209 GLY A CA 1
ATOM 1612 C C . GLY A 1 209 ? 14.608 8.332 1.170 1.00 75.25 209 GLY A C 1
ATOM 1613 O O . GLY A 1 209 ? 14.407 8.992 2.183 1.00 75.25 209 GLY A O 1
ATOM 1614 N N . LEU A 1 210 ? 14.116 7.107 0.985 1.00 81.38 210 LEU A N 1
ATOM 1615 C CA . LEU A 1 210 ? 13.505 6.334 2.059 1.00 81.38 210 LEU A CA 1
ATOM 1616 C C . LEU A 1 210 ? 14.584 5.716 2.948 1.00 81.38 210 LEU A C 1
ATOM 1618 O O . LEU A 1 210 ? 15.695 5.428 2.499 1.00 81.38 210 LEU A O 1
ATOM 1622 N N . THR A 1 211 ? 14.232 5.488 4.210 1.00 83.38 211 THR A N 1
ATOM 1623 C CA . THR A 1 211 ? 15.041 4.690 5.133 1.00 83.38 211 THR A CA 1
ATOM 1624 C C . THR A 1 211 ? 15.144 3.244 4.648 1.00 83.38 211 THR A C 1
ATOM 1626 O O . THR A 1 211 ? 14.370 2.804 3.794 1.00 83.38 211 THR A O 1
ATOM 1629 N N . ALA A 1 212 ? 16.114 2.493 5.176 1.00 85.44 212 ALA A N 1
ATOM 1630 C CA . ALA A 1 212 ? 16.208 1.064 4.895 1.00 85.44 212 ALA A CA 1
ATOM 1631 C C . ALA A 1 212 ? 14.868 0.368 5.219 1.00 85.44 212 ALA A C 1
ATOM 1633 O O . ALA A 1 212 ? 14.211 0.757 6.189 1.00 85.44 212 ALA A O 1
ATOM 1634 N N . PRO A 1 213 ? 14.437 -0.604 4.401 1.00 88.31 213 PRO A N 1
ATOM 1635 C CA . PRO A 1 213 ? 13.205 -1.331 4.663 1.00 88.31 213 PRO A CA 1
ATOM 1636 C C . PRO A 1 213 ? 13.304 -2.093 5.990 1.00 88.31 213 PRO A C 1
ATOM 1638 O O . PRO A 1 213 ? 14.343 -2.655 6.334 1.00 88.31 213 PRO A O 1
ATOM 1641 N N . GLU A 1 214 ? 12.208 -2.109 6.741 1.00 90.56 214 GLU A N 1
ATOM 1642 C CA . GLU A 1 214 ? 12.075 -2.949 7.928 1.00 90.56 214 GLU A CA 1
ATOM 1643 C C . GLU A 1 214 ? 12.046 -4.427 7.515 1.00 90.56 214 GLU A C 1
ATOM 1645 O O . GLU A 1 214 ? 11.612 -4.782 6.414 1.00 90.56 214 GLU A O 1
ATOM 1650 N N . LYS A 1 215 ? 12.456 -5.322 8.414 1.00 89.19 215 LYS A N 1
ATOM 1651 C CA . LYS A 1 215 ? 12.403 -6.758 8.129 1.00 89.19 215 LYS A CA 1
ATOM 1652 C C . LYS A 1 215 ? 10.960 -7.221 7.970 1.00 89.19 215 LYS A C 1
ATOM 1654 O O . LYS A 1 215 ? 10.048 -6.683 8.598 1.00 89.19 215 LYS A O 1
ATOM 1659 N N . ILE A 1 216 ? 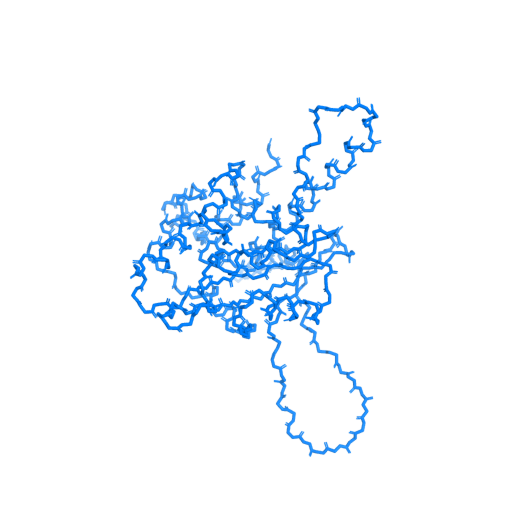10.743 -8.312 7.232 1.00 87.38 216 ILE A N 1
ATOM 1660 C CA . ILE A 1 216 ? 9.401 -8.902 7.091 1.00 87.38 216 ILE A CA 1
ATOM 1661 C C . ILE A 1 216 ? 8.774 -9.222 8.454 1.00 87.38 216 ILE A C 1
ATOM 1663 O O . ILE A 1 216 ? 7.579 -9.007 8.640 1.00 87.38 216 ILE A O 1
ATOM 1667 N N . GLN A 1 217 ? 9.557 -9.708 9.420 1.00 86.69 217 GLN A N 1
ATOM 1668 C CA . GLN A 1 217 ? 9.037 -10.007 10.754 1.00 86.69 217 GLN A CA 1
ATOM 1669 C C . GLN A 1 217 ? 8.513 -8.748 11.461 1.00 86.69 217 GLN A C 1
ATOM 1671 O O . GLN A 1 217 ? 7.465 -8.812 12.104 1.00 86.69 217 GLN A O 1
ATOM 1676 N N . ASP A 1 218 ? 9.198 -7.616 11.296 1.00 89.75 218 ASP A N 1
ATOM 1677 C CA . ASP A 1 218 ? 8.793 -6.321 11.846 1.00 89.75 218 ASP A CA 1
ATOM 1678 C C . ASP A 1 218 ? 7.569 -5.770 11.100 1.00 89.75 218 ASP A C 1
ATOM 1680 O O . ASP A 1 218 ? 6.674 -5.192 11.711 1.00 89.75 218 ASP A O 1
ATOM 1684 N N . MET A 1 219 ? 7.461 -6.024 9.792 1.00 90.56 219 MET A N 1
ATOM 1685 C CA . MET A 1 219 ? 6.269 -5.703 9.003 1.00 90.56 219 MET A CA 1
ATOM 1686 C C . MET A 1 219 ? 5.040 -6.509 9.442 1.00 90.56 219 MET A C 1
ATOM 1688 O O . MET A 1 219 ? 3.954 -5.949 9.588 1.00 90.56 219 MET A O 1
ATOM 1692 N N . ILE A 1 220 ? 5.196 -7.813 9.676 1.00 88.56 220 ILE A N 1
ATOM 1693 C CA . ILE A 1 220 ? 4.121 -8.668 10.195 1.00 88.56 220 ILE A CA 1
ATOM 1694 C C . ILE A 1 220 ? 3.706 -8.178 11.584 1.00 88.56 220 ILE A C 1
ATOM 1696 O O . ILE A 1 220 ? 2.523 -7.943 11.821 1.00 88.56 220 ILE A O 1
ATOM 1700 N N . GLN A 1 221 ? 4.675 -7.930 12.471 1.00 90.00 221 GLN A N 1
ATOM 1701 C CA . GLN A 1 221 ? 4.407 -7.375 13.800 1.00 90.00 221 GLN A CA 1
ATOM 1702 C C . GLN A 1 221 ? 3.713 -6.015 13.727 1.00 90.00 221 GLN A C 1
ATOM 1704 O O . GLN A 1 221 ? 2.807 -5.756 14.515 1.00 90.00 221 GLN A O 1
ATOM 1709 N N . TYR A 1 222 ? 4.090 -5.161 12.772 1.00 91.69 222 TYR A N 1
ATOM 1710 C CA . TYR A 1 222 ? 3.403 -3.900 12.540 1.00 91.69 222 TYR A CA 1
ATOM 1711 C C . TYR A 1 222 ? 1.929 -4.145 12.221 1.00 91.69 222 TYR A C 1
ATOM 1713 O O . TYR A 1 222 ? 1.080 -3.518 12.843 1.00 91.69 222 TYR A O 1
ATOM 1721 N N . PHE A 1 223 ? 1.580 -5.046 11.302 1.00 91.38 223 PHE A N 1
ATOM 1722 C CA . PHE A 1 223 ? 0.171 -5.284 10.967 1.00 91.38 223 PHE A CA 1
ATOM 1723 C C . PHE A 1 223 ? -0.629 -5.975 12.079 1.00 91.38 223 PHE A C 1
ATOM 1725 O O . PHE A 1 223 ? -1.809 -5.652 12.234 1.00 91.38 223 PHE A O 1
ATOM 1732 N N . ASP A 1 224 ? 0.015 -6.837 12.869 1.00 88.81 224 ASP A N 1
ATOM 1733 C CA . ASP A 1 224 ? -0.590 -7.563 13.995 1.00 88.81 224 ASP A CA 1
ATOM 1734 C C . ASP A 1 224 ? -0.687 -6.731 15.288 1.00 88.81 224 ASP A C 1
ATOM 1736 O O . ASP A 1 224 ? -1.313 -7.163 16.261 1.00 88.81 224 ASP A O 1
ATOM 1740 N N . ARG A 1 225 ? -0.072 -5.540 15.325 1.00 90.94 225 ARG A N 1
ATOM 1741 C CA . ARG A 1 225 ? -0.067 -4.671 16.509 1.00 90.94 225 ARG A CA 1
ATOM 1742 C C . ARG A 1 225 ? -1.479 -4.250 16.914 1.00 90.94 225 ARG A C 1
ATOM 1744 O O . ARG A 1 225 ? -2.378 -4.088 16.084 1.00 90.94 225 ARG A O 1
ATOM 1751 N N . GLU A 1 226 ? -1.644 -3.944 18.196 1.00 86.94 226 GLU A N 1
ATOM 1752 C CA . GLU A 1 226 ? -2.845 -3.259 18.661 1.00 86.94 226 GLU A CA 1
ATOM 1753 C C . GLU A 1 226 ? -2.899 -1.848 18.060 1.00 86.94 226 GLU A C 1
ATOM 1755 O O . GLU A 1 226 ? -1.997 -1.029 18.245 1.00 86.94 226 GLU A O 1
ATOM 1760 N N . ARG A 1 227 ? -3.951 -1.572 17.286 1.00 88.62 227 ARG A N 1
ATOM 1761 C CA . ARG A 1 227 ? -4.124 -0.284 16.608 1.00 88.62 227 ARG A CA 1
ATOM 1762 C C . ARG A 1 227 ? -4.720 0.741 17.557 1.00 88.62 227 ARG A C 1
ATOM 1764 O O . ARG A 1 227 ? -5.667 0.453 18.287 1.00 88.62 227 ARG A O 1
ATOM 1771 N N . GLY A 1 228 ? -4.214 1.969 17.486 1.00 85.06 228 GLY A N 1
ATOM 1772 C CA . GLY A 1 228 ? -4.727 3.073 18.289 1.00 85.06 228 GLY A CA 1
ATOM 1773 C C . GLY A 1 228 ? -6.183 3.412 17.951 1.00 85.06 228 GLY A C 1
ATOM 1774 O O . GLY A 1 228 ? -6.631 3.276 16.810 1.00 85.06 228 GLY A O 1
ATOM 1775 N N . GLN A 1 229 ? -6.929 3.935 18.928 1.00 86.44 229 GLN A N 1
ATOM 1776 C CA . GLN A 1 229 ? -8.352 4.265 18.760 1.00 86.44 229 GLN A CA 1
ATOM 1777 C C . GLN A 1 229 ? -8.615 5.246 17.602 1.00 86.44 229 GLN A C 1
ATOM 1779 O O . GLN A 1 229 ? -9.637 5.144 16.917 1.00 86.44 229 GLN A O 1
ATOM 1784 N N . GLN A 1 230 ? -7.701 6.193 17.365 1.00 85.19 230 GLN A N 1
ATOM 1785 C CA . GLN A 1 230 ? -7.799 7.144 16.253 1.00 85.19 230 GLN A CA 1
ATOM 1786 C C . GLN A 1 230 ? -7.687 6.439 14.894 1.00 85.19 230 GLN A C 1
ATOM 1788 O O . GLN A 1 230 ? -8.500 6.688 14.003 1.00 85.19 230 GLN A O 1
ATOM 1793 N N . GLU A 1 231 ? -6.729 5.520 14.759 1.00 86.38 231 GLU A N 1
ATOM 1794 C CA . GLU A 1 231 ? -6.519 4.708 13.559 1.00 86.38 231 GLU A CA 1
ATOM 1795 C C . GLU A 1 231 ? -7.743 3.828 13.272 1.00 86.38 231 GLU A C 1
ATOM 1797 O O . GLU A 1 231 ? -8.293 3.867 12.170 1.00 86.38 231 GLU A O 1
ATOM 1802 N N . VAL A 1 232 ? -8.245 3.124 14.293 1.00 89.38 232 VAL A N 1
ATO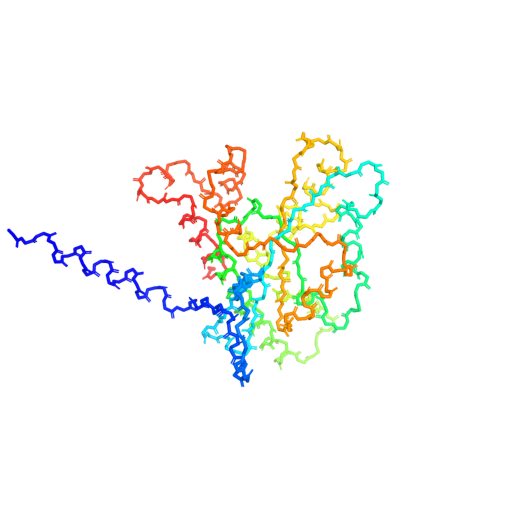M 1803 C CA . VAL A 1 232 ? -9.460 2.298 14.205 1.00 89.38 232 VAL A CA 1
ATOM 1804 C C . VAL A 1 232 ? -10.666 3.127 13.762 1.00 89.38 232 VAL A C 1
ATOM 1806 O O . VAL A 1 232 ? -11.371 2.752 12.826 1.00 89.38 232 VAL A O 1
ATOM 1809 N N . THR A 1 233 ? -10.886 4.286 14.387 1.00 88.81 233 THR A N 1
ATOM 1810 C CA . THR A 1 233 ? -12.012 5.174 14.056 1.00 88.81 233 THR A CA 1
ATOM 1811 C C . THR A 1 233 ? -11.922 5.672 12.615 1.00 88.81 233 THR A C 1
ATOM 1813 O O . THR A 1 233 ? -12.931 5.737 11.908 1.00 88.81 233 THR A O 1
ATOM 1816 N N . ALA A 1 234 ? -10.716 6.001 12.153 1.00 87.12 234 ALA A N 1
ATOM 1817 C CA . ALA A 1 234 ? -10.505 6.456 10.791 1.00 87.12 234 ALA A CA 1
ATOM 1818 C C . ALA A 1 234 ? -10.749 5.336 9.764 1.00 87.12 234 ALA A C 1
ATOM 1820 O O . ALA A 1 234 ? -11.456 5.568 8.783 1.00 87.12 234 ALA A O 1
ATOM 1821 N N . LEU A 1 235 ? -10.261 4.116 10.019 1.00 90.56 235 LEU A N 1
ATOM 1822 C CA . LEU A 1 235 ? -10.537 2.939 9.184 1.00 90.56 235 LEU A CA 1
ATOM 1823 C C . LEU A 1 235 ? -12.040 2.645 9.114 1.00 90.56 235 LEU A C 1
ATOM 1825 O O . LEU A 1 235 ? -12.602 2.518 8.025 1.00 90.56 235 LEU A O 1
ATOM 1829 N N . MET A 1 236 ? -12.723 2.620 10.260 1.00 90.81 236 MET A N 1
ATOM 1830 C CA . MET A 1 236 ? -14.171 2.408 10.313 1.00 90.81 236 MET A CA 1
ATOM 1831 C C . MET A 1 236 ? -14.939 3.461 9.509 1.00 90.81 236 MET A C 1
ATOM 1833 O O . MET A 1 236 ? -15.859 3.124 8.762 1.00 90.81 236 MET A O 1
ATOM 1837 N N . LYS A 1 237 ? -14.537 4.734 9.610 1.00 89.75 237 LYS A N 1
ATOM 1838 C CA . LYS A 1 237 ? -15.145 5.834 8.854 1.00 89.75 237 LYS A CA 1
ATOM 1839 C C . LYS A 1 237 ? -14.956 5.669 7.347 1.00 89.75 237 LYS A C 1
ATOM 1841 O O . LYS A 1 237 ? -15.925 5.826 6.605 1.00 89.75 237 LYS A O 1
ATOM 1846 N N . VAL A 1 238 ? -13.741 5.356 6.897 1.00 88.81 238 VAL A N 1
ATOM 1847 C CA . VAL A 1 238 ? -13.431 5.176 5.470 1.00 88.81 238 VAL A CA 1
ATOM 1848 C C . VAL A 1 238 ? -14.240 4.025 4.879 1.00 88.81 238 VAL A C 1
ATOM 1850 O O . VAL A 1 238 ? -14.933 4.202 3.876 1.00 88.81 238 VAL A O 1
ATOM 1853 N N . PHE A 1 239 ? -14.201 2.861 5.527 1.00 90.81 239 PHE A N 1
ATOM 1854 C CA . PHE A 1 239 ? -14.835 1.647 5.014 1.00 90.81 239 PHE A CA 1
ATOM 1855 C C . PHE A 1 239 ? -16.325 1.544 5.359 1.00 90.81 239 PHE A C 1
ATOM 1857 O O . PHE A 1 239 ? -16.984 0.575 4.981 1.00 90.81 239 PHE A O 1
ATOM 1864 N N . LYS A 1 240 ? -16.878 2.565 6.030 1.00 90.94 240 LYS A N 1
ATOM 1865 C CA . LYS A 1 240 ? -18.273 2.622 6.489 1.00 90.94 240 LYS A CA 1
ATOM 1866 C C . LYS A 1 240 ? -18.653 1.395 7.327 1.00 90.94 240 LYS A C 1
ATOM 1868 O O . LYS A 1 240 ? -19.752 0.859 7.189 1.00 90.94 240 LYS A O 1
ATOM 1873 N N . VAL A 1 241 ? -17.723 0.962 8.173 1.00 89.88 241 VAL A N 1
ATOM 1874 C CA . VAL A 1 241 ? -17.884 -0.163 9.097 1.00 89.88 241 VAL A CA 1
ATOM 1875 C C . VAL A 1 241 ? -18.437 0.369 10.413 1.00 89.88 241 VAL A C 1
ATOM 1877 O O . VAL A 1 241 ? -17.943 1.356 10.959 1.00 89.88 241 VAL A O 1
ATOM 1880 N N . THR A 1 242 ? -19.481 -0.273 10.930 1.00 88.19 242 THR A N 1
ATOM 1881 C CA . THR A 1 242 ? -20.110 0.144 12.192 1.00 88.19 242 THR A CA 1
ATOM 1882 C C . THR A 1 242 ? -19.493 -0.572 13.392 1.00 88.19 242 THR A C 1
ATOM 1884 O O . THR A 1 242 ? -18.996 -1.688 13.276 1.00 88.19 242 THR A O 1
ATOM 1887 N N . ALA A 1 243 ? -19.572 0.030 14.583 1.00 84.69 243 ALA A N 1
ATOM 1888 C CA . ALA A 1 243 ? -19.105 -0.623 15.812 1.00 84.69 243 ALA A CA 1
ATOM 1889 C C . ALA A 1 243 ? -19.865 -1.929 16.094 1.00 84.69 243 ALA A C 1
ATOM 1891 O O . ALA A 1 243 ? -19.308 -2.864 16.660 1.00 84.69 243 ALA A O 1
ATOM 1892 N N . GLN A 1 244 ? -21.120 -2.019 15.646 1.00 82.81 244 GLN A N 1
ATOM 1893 C CA . GLN A 1 244 ? -21.923 -3.235 15.733 1.00 82.81 244 GLN A CA 1
ATOM 1894 C C . GLN A 1 244 ? -21.359 -4.326 14.817 1.00 82.81 244 GLN A C 1
ATOM 1896 O O . GLN A 1 244 ? -21.197 -5.450 15.258 1.00 82.81 244 GLN A O 1
ATOM 1901 N N . GLU A 1 245 ? -20.975 -3.995 13.585 1.00 81.50 245 GLU A N 1
ATOM 1902 C CA . GLU A 1 245 ? -20.369 -4.946 12.638 1.00 81.50 245 GLU A CA 1
ATOM 1903 C C . GLU A 1 245 ? -19.057 -5.547 13.173 1.00 81.50 245 GLU A C 1
ATOM 1905 O O . GLU A 1 245 ? -18.807 -6.737 13.005 1.00 81.50 245 GLU A O 1
ATOM 1910 N N . VAL A 1 246 ? -18.256 -4.750 13.887 1.00 80.75 246 VAL A N 1
ATOM 1911 C CA . VAL A 1 246 ? -17.005 -5.215 14.518 1.00 80.75 246 VAL A CA 1
ATOM 1912 C C . VAL A 1 246 ? -17.259 -6.024 15.800 1.00 80.75 246 VAL A C 1
ATOM 1914 O O . VAL A 1 246 ? -16.485 -6.913 16.140 1.00 80.75 246 VAL A O 1
ATOM 1917 N N . SER A 1 247 ? -18.337 -5.739 16.536 1.00 72.69 247 SER A N 1
ATOM 1918 C CA . SER A 1 247 ? -18.599 -6.363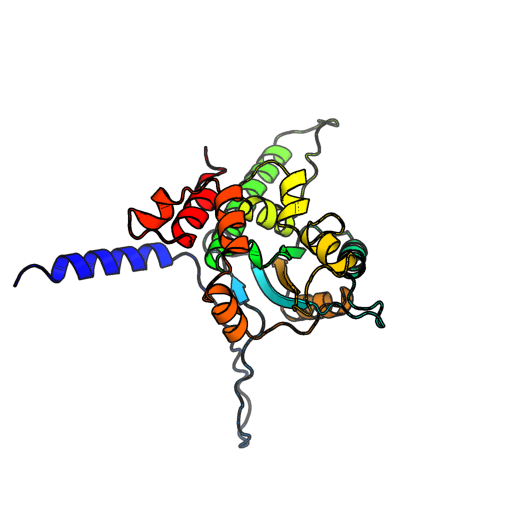 17.846 1.00 72.69 247 SER A CA 1
ATOM 1919 C C . SER A 1 247 ? -19.531 -7.577 17.805 1.00 72.69 247 SER A C 1
ATOM 1921 O O . SER A 1 247 ? -19.475 -8.404 18.713 1.00 72.69 247 SER A O 1
ATOM 1923 N N . ARG A 1 248 ? -20.402 -7.699 16.796 1.00 57.03 248 ARG A N 1
ATOM 1924 C CA . ARG A 1 248 ? -21.583 -8.577 16.867 1.00 57.03 248 ARG A CA 1
ATOM 1925 C C . ARG A 1 248 ? -21.374 -10.001 16.337 1.00 57.03 248 ARG A C 1
ATOM 1927 O O . ARG A 1 248 ? -22.094 -10.885 16.782 1.00 57.03 248 ARG A O 1
ATOM 1934 N N . ASP A 1 249 ? -20.354 -10.251 15.508 1.00 50.09 249 ASP A N 1
ATOM 1935 C CA . ASP A 1 249 ? -20.224 -11.532 14.776 1.00 50.09 249 ASP A CA 1
ATOM 1936 C C . ASP A 1 249 ? -18.855 -12.233 14.910 1.00 50.09 249 ASP A C 1
ATOM 1938 O O . ASP A 1 249 ? -18.510 -13.111 14.117 1.00 50.09 249 ASP A O 1
ATOM 1942 N N . GLY A 1 250 ? -17.993 -11.817 15.849 1.00 50.22 250 GLY A N 1
ATOM 1943 C CA . GLY A 1 250 ? -16.578 -12.240 15.823 1.00 50.22 250 GLY A CA 1
ATOM 1944 C C . GLY A 1 250 ? -15.871 -11.843 14.509 1.00 50.22 250 GLY A C 1
ATOM 1945 O O . GLY A 1 250 ? -14.850 -12.427 14.109 1.00 50.22 250 GLY A O 1
ATOM 1946 N N . SER A 1 251 ? -16.457 -10.875 13.798 1.00 57.06 251 SER A N 1
ATOM 1947 C CA . SER A 1 251 ? -15.882 -10.225 12.636 1.00 57.06 251 SER A CA 1
ATOM 1948 C C . SER A 1 251 ? -14.871 -9.209 13.142 1.00 57.06 251 SER A C 1
ATOM 1950 O O . SER A 1 251 ? -15.235 -8.213 13.758 1.00 57.06 251 SER A O 1
ATOM 1952 N N . SER A 1 252 ? -13.584 -9.485 12.937 1.00 83.94 252 SER A N 1
ATOM 1953 C CA . SER A 1 252 ? -12.555 -8.490 13.213 1.00 83.94 252 SER A CA 1
ATOM 1954 C C . SER A 1 252 ? -12.745 -7.301 12.271 1.00 83.94 252 SER A C 1
ATOM 1956 O O . SER A 1 252 ? -13.253 -7.453 11.156 1.00 83.94 252 SER A O 1
ATOM 1958 N N . LEU A 1 253 ? -12.288 -6.120 12.697 1.00 88.62 253 LEU A N 1
ATOM 1959 C CA . LEU A 1 253 ? -12.198 -4.943 11.829 1.00 88.62 253 LEU A CA 1
ATOM 1960 C C . LEU A 1 253 ? -11.550 -5.299 10.482 1.00 88.62 253 LEU A C 1
ATOM 1962 O O . LEU A 1 253 ? -12.019 -4.860 9.438 1.00 88.62 253 LEU A O 1
ATOM 1966 N N . GLU A 1 254 ? -10.530 -6.160 10.513 1.00 90.50 254 GLU A N 1
ATOM 1967 C CA . GLU A 1 254 ? -9.881 -6.708 9.326 1.00 90.50 254 GLU A CA 1
ATOM 1968 C C . GLU A 1 254 ? -10.872 -7.359 8.365 1.00 90.50 254 GLU A C 1
ATOM 1970 O O . GLU A 1 254 ? -10.981 -6.907 7.231 1.00 90.50 254 GLU A O 1
ATOM 1975 N N . LYS A 1 255 ? -11.655 -8.352 8.801 1.00 89.94 255 LYS A N 1
ATOM 1976 C CA . LYS A 1 255 ? -12.617 -9.029 7.916 1.00 89.94 255 LYS A CA 1
ATOM 1977 C C . LYS A 1 255 ? -13.618 -8.055 7.299 1.00 89.94 255 LYS A C 1
ATOM 1979 O O . LYS A 1 255 ? -13.917 -8.167 6.113 1.00 89.94 255 LYS A O 1
ATOM 1984 N N . ALA A 1 256 ? -14.119 -7.101 8.084 1.00 90.38 256 ALA A N 1
ATOM 1985 C CA . ALA A 1 256 ? -15.041 -6.087 7.582 1.00 90.38 256 ALA A CA 1
ATOM 1986 C C . ALA A 1 256 ? -14.385 -5.231 6.484 1.00 90.38 256 ALA A C 1
ATOM 1988 O O . ALA A 1 256 ? -14.969 -5.042 5.418 1.00 90.38 256 ALA A O 1
ATOM 1989 N N . VAL A 1 257 ? -13.146 -4.778 6.699 1.00 92.00 257 VAL A N 1
ATOM 1990 C CA . VAL A 1 257 ? -12.372 -4.020 5.704 1.00 92.00 257 VAL A CA 1
ATOM 1991 C C . VAL A 1 257 ? -12.097 -4.857 4.453 1.00 92.00 257 VAL A C 1
ATOM 1993 O O . VAL A 1 257 ? -12.407 -4.401 3.352 1.00 92.00 257 VAL A O 1
ATOM 1996 N N . LEU A 1 258 ? -11.593 -6.088 4.598 1.00 92.19 258 LEU A N 1
ATOM 1997 C CA . LEU A 1 258 ? -11.290 -6.972 3.467 1.00 92.19 258 LEU A CA 1
ATOM 1998 C C . LEU A 1 258 ? -12.533 -7.231 2.607 1.00 92.19 258 LEU A C 1
ATOM 2000 O O . LEU A 1 258 ? -12.458 -7.140 1.383 1.00 92.19 258 LEU A O 1
ATOM 2004 N N . ASN A 1 259 ? -13.690 -7.465 3.234 1.00 89.62 259 ASN A N 1
ATOM 2005 C CA . ASN A 1 259 ? -14.956 -7.633 2.520 1.00 89.62 259 ASN A CA 1
ATOM 2006 C C . ASN A 1 259 ? -15.331 -6.375 1.726 1.00 89.62 259 ASN A C 1
ATOM 2008 O O . ASN A 1 259 ? -15.693 -6.474 0.556 1.00 89.62 259 ASN A O 1
ATOM 2012 N N . ARG A 1 260 ? -15.214 -5.182 2.328 1.00 90.25 260 ARG A N 1
ATOM 2013 C CA . ARG A 1 260 ? -15.533 -3.913 1.651 1.00 90.25 260 ARG A CA 1
ATOM 2014 C C . ARG A 1 260 ? -14.640 -3.677 0.439 1.00 90.25 260 ARG A C 1
ATOM 2016 O O . ARG A 1 260 ? -15.153 -3.282 -0.607 1.00 90.25 260 ARG A O 1
ATOM 2023 N N . VAL A 1 261 ? -13.339 -3.929 0.574 1.00 91.88 261 VAL A N 1
ATOM 2024 C CA . VAL A 1 261 ? -12.359 -3.809 -0.517 1.00 91.88 261 VAL A CA 1
ATOM 2025 C C . VAL A 1 261 ? -12.682 -4.804 -1.630 1.00 91.88 261 VAL A C 1
ATOM 2027 O O . VAL A 1 261 ? -12.792 -4.407 -2.789 1.00 91.88 261 VAL A O 1
ATOM 2030 N N . ALA A 1 262 ? -12.923 -6.069 -1.275 1.00 88.69 262 ALA A N 1
ATOM 2031 C CA . ALA A 1 262 ? -13.201 -7.137 -2.229 1.00 88.69 262 ALA A CA 1
ATOM 2032 C C . ALA A 1 262 ? -14.483 -6.912 -3.042 1.00 88.69 262 ALA A C 1
ATOM 2034 O O . ALA A 1 262 ? -14.532 -7.313 -4.196 1.00 88.69 262 ALA A O 1
ATOM 2035 N N . THR A 1 263 ? -15.520 -6.277 -2.484 1.00 86.31 263 THR A N 1
ATOM 2036 C CA . THR A 1 263 ? -16.808 -6.112 -3.184 1.00 86.31 263 THR A CA 1
ATOM 2037 C C . THR A 1 263 ? -16.961 -4.780 -3.908 1.00 86.31 263 THR A C 1
ATOM 2039 O O . THR A 1 263 ? -17.853 -4.643 -4.741 1.00 86.31 263 THR A O 1
ATOM 2042 N N . LYS A 1 264 ? -16.141 -3.768 -3.589 1.00 84.44 264 LYS A N 1
ATOM 2043 C CA . LYS A 1 264 ? -16.416 -2.370 -3.964 1.00 84.44 264 LYS A CA 1
ATOM 2044 C C . LYS A 1 264 ? -16.607 -2.138 -5.462 1.00 84.44 264 LYS A C 1
ATOM 2046 O O . LYS A 1 264 ? -17.369 -1.252 -5.844 1.00 84.44 264 LYS A O 1
ATOM 2051 N N . PHE A 1 265 ? -15.871 -2.876 -6.281 1.00 75.00 265 PHE A N 1
ATOM 2052 C CA . PHE A 1 265 ? -15.774 -2.638 -7.719 1.00 75.00 265 PHE A CA 1
ATOM 2053 C C . PHE A 1 265 ? -16.425 -3.742 -8.561 1.00 75.00 265 PHE A C 1
ATOM 2055 O O . PHE A 1 265 ? -16.240 -3.749 -9.773 1.00 75.00 265 PHE A O 1
ATOM 2062 N N . TYR A 1 266 ? -17.186 -4.641 -7.927 1.00 67.75 266 TYR A N 1
ATOM 2063 C CA . TYR A 1 266 ? -17.910 -5.740 -8.582 1.00 67.75 266 TYR A CA 1
ATOM 2064 C C . TYR A 1 266 ? -19.439 -5.574 -8.530 1.00 67.75 266 TYR A C 1
ATOM 2066 O O . TYR A 1 266 ? -20.170 -6.498 -8.878 1.00 67.75 266 TYR A O 1
ATOM 2074 N N . THR A 1 267 ? -19.916 -4.409 -8.086 1.00 49.81 267 THR A N 1
ATOM 2075 C CA . THR A 1 267 ? -21.331 -4.001 -8.069 1.00 49.81 267 THR A CA 1
ATOM 2076 C C . THR A 1 267 ? -21.559 -2.877 -9.058 1.00 49.81 267 THR A C 1
ATOM 2078 O O . THR A 1 267 ? -22.559 -2.941 -9.798 1.00 49.81 267 THR A O 1
#

Sequence (267 aa):
MLHDSDKLQERSHKIQLKQFISYSFGLQKENTDMTNSSNKSVEPEIAVIEFGLFSSKKLLVSLHKLKPSPTSLSENPHSVVQKLDCLPSNEKHQRISLVDASRIISLDHIAIAANTAMIRMSHYENIDSNTPNNNNGAMNKRGLALETVICAAGSTNVGSIMKDFAFDARSSAALSLQNGSLDDDEYTILLLSYDCSEKEHLETISQVGLTAPEKIQDMIQYFDRERGQQEVTALMKVFKVTAQEVSRDGSSLEKAVLNRVATKFYT

Foldseek 3Di:
DPPVPVVVVVVVVVVVVVPFWDWDQDDPDDDDDDDDDPPPPPFAQWTKTAGPVCRLKIKIKFKFWAFLDPPDPLGQLALLQVLQVVPPPPCRQQFKFKWQVLLAQAVLLLNLLLVVLVVVVVVVVVVVVPDPDDPPDPPPDGHSHLSSLVLSLLDPPSVVSCQDITSYCNHPVSVCSVVVVDDRDTGMMMMMGMPDDPVVVVVSCVSSSTDDTDGVVVRRCVSVDDRDPVSLVVNCVSLVNDPCNCPPPVQHSVNSSSVSSNCSPVD

Radius of gyration: 20.45 Å; chains: 1; bounding box: 56×59×54 Å

Secondary structure (DSSP, 8-state):
--SSHHHHHHHHHHHHTTTTEEE----------------------SEEEEESSSTT-EEEEEEEEE---SS-TT--HHHHHHHHHTS-TTTHHHHEEEEEGGG---HHHHHHHHHHHHHHHHHHHHHHTT----TT-------HHHHHHHHHTT-S-HHHHHHHTB-STTSHHHHHHHTT-S-SPPEEEEEEEES--HHHHHHHHHHHTPPPPPPHHHHHHHHHSPPPHHHHHHHHHHHT--HHHHHHSS--HHHHHHHHHHHTT--

Organism: NCBI:txid122233

InterPro domains:
  IPR013926 CGI121/TPRKB [PF08617] (82-264)
  IPR036504 CGI121/TPRKB superfamily [G3DSA:3.30.2380.10] (49-266)

pLDDT: mean 70.77, std 21.32, range [26.03, 95.62]